Protein AF-0000000067864908 (afdb_homodimer)

Organism: Streptococcus pneumoniae serotype 2 (strain D39 / NCTC 7466) (NCBI:txid373153)

pLDDT: mean 92.78, std 8.97, range [40.31, 98.75]

Solvent-accessible surface area (backbone atoms only — not comparable to full-atom values): 13896 Å² total; per-residue (Å²): 128,69,77,85,51,66,67,62,41,42,51,48,3,49,62,29,28,80,23,28,41,33,92,84,79,70,64,48,26,6,10,20,36,33,30,59,88,60,51,71,42,57,5,5,22,36,60,43,89,57,62,91,70,38,41,50,13,59,49,18,19,49,40,27,43,29,16,72,54,52,50,63,67,35,44,49,35,38,20,32,26,33,79,32,88,54,70,57,75,77,51,70,70,49,45,50,53,43,51,68,38,34,42,57,74,24,39,36,36,27,24,19,54,84,69,50,76,47,80,46,35,43,44,75,77,40,72,84,65,84,74,54,84,85,106,129,68,76,86,52,67,67,62,41,42,49,49,2,50,62,28,29,79,22,28,41,33,91,83,79,69,66,47,25,7,10,22,37,32,32,58,87,60,52,71,42,56,6,4,23,36,58,43,88,58,61,92,70,38,42,50,12,59,49,18,18,48,40,26,42,30,16,72,52,52,49,62,68,36,44,50,35,36,21,32,24,34,80,33,89,55,69,58,74,76,52,70,70,49,45,51,53,43,51,67,36,36,44,60,74,24,39,36,35,27,25,19,54,82,67,49,75,47,78,47,36,42,43,76,77,41,71,85,62,85,75,55,86,83,109

Foldseek 3Di:
DQDDDPVVQQVLQVVCQVVAADPPPPKKKKKWWAFPVGDIFIFIWYADPPRVPTDHGLCRRLVVVVVVPAAEPGTQEMEMETAAPDWDDDDVVSLLVCLAGYDQQRWYWTAYNVGDIDIDGSCVVDPPHDHDPVD/DQDDDPLVQQVLQVVCQVVAADPDPPKKKKKWWAFPVGDIFIFIWYADPPRVPTDHGLCRRLVVVVVVPAAEPGTQEMEMETAAPDWDDDDVVSLLVCLAGYDQQRWYWTAYNVGDIDIDGSCVVPPPHDHDPVD

Secondary structure (DSSP, 8-state):
-----HHHHHHHHHHGGGG-B-TTT---EEEEEEETTS-EEEEE-B--SSGGG-B-HHHHHHHHHHHTT--TT-EEEEEEEES-SS-----HHHHHHHHHHS-TT-EEEEE-TT--EEEEEHHHHSTT----TT-/-----HHHHHHHHHHGGGG-B-TTT---EEEEEEETTS-EEEEE-B--SSGGG-B-HHHHHHHHHHHTT--TT-EEEEEEEES-SS-----HHHHHHHHHHS-TT-EEEEE-TT--EEEEEHHHHSTT----TT-

InterPro domains:
  IPR002125 Cytidine and deoxycytidylate deaminase domain [PF00383] (9-108)
  IPR002125 Cytidine and deoxycytidylate deaminase domain [PS51747] (4-133)
  IPR006262 Cytidine deaminase, homotetrameric [TIGR01354] (9-132)
  IPR016192 APOBEC/CMP deaminase, zinc-binding [PS00903] (56-98)
  IPR016193 Cytidine deaminase-like [SSF53927] (9-131)
  IPR050202 Cytidine and Deoxycytidylate Deaminase [PTHR11644] (9-131)

Structure (mmCIF, N/CA/C/O backbone):
data_AF-0000000067864908-model_v1
#
loop_
_entity.id
_entity.type
_entity.pdbx_description
1 polymer 'Cytidine deaminase'
#
loop_
_atom_site.group_PDB
_atom_site.id
_atom_site.type_symbol
_atom_site.label_atom_id
_atom_site.label_alt_id
_atom_site.label_comp_id
_atom_site.label_asym_id
_atom_site.label_entity_id
_atom_site.label_seq_id
_atom_site.pdbx_PDB_ins_code
_atom_site.Cartn_x
_atom_site.Cartn_y
_atom_site.Cartn_z
_atom_site.occupancy
_atom_site.B_iso_or_equiv
_atom_site.auth_seq_id
_atom_site.auth_comp_id
_atom_site.auth_asym_id
_atom_site.auth_atom_id
_atom_site.pdbx_PDB_model_num
ATOM 1 N N . MET A 1 1 ? 8.617 24.594 -10.125 1 67.88 1 MET A N 1
ATOM 2 C CA . MET A 1 1 ? 8.547 24.219 -8.711 1 67.88 1 MET A CA 1
ATOM 3 C C . MET A 1 1 ? 7.109 23.922 -8.297 1 67.88 1 MET A C 1
ATOM 5 O O . MET A 1 1 ? 6.215 24.75 -8.516 1 67.88 1 MET A O 1
ATOM 9 N N . THR A 1 2 ? 6.832 22.562 -7.965 1 74.94 2 THR A N 1
ATOM 10 C CA . THR A 1 2 ? 5.457 22.203 -7.633 1 74.94 2 THR A CA 1
ATOM 11 C C . THR A 1 2 ? 4.988 22.953 -6.391 1 74.94 2 THR A C 1
ATOM 13 O O . THR A 1 2 ? 5.668 22.938 -5.359 1 74.94 2 THR A O 1
ATOM 16 N N . VAL A 1 3 ? 4.02 23.922 -6.641 1 84.12 3 VAL A N 1
ATOM 17 C CA . VAL A 1 3 ? 3.438 24.703 -5.547 1 84.12 3 VAL A CA 1
ATOM 18 C C . VAL A 1 3 ? 2.525 23.812 -4.711 1 84.12 3 VAL A C 1
ATOM 20 O O . VAL A 1 3 ? 1.693 23.078 -5.254 1 84.12 3 VAL A O 1
ATOM 23 N N . ILE A 1 4 ? 2.799 23.891 -3.465 1 90.69 4 ILE A N 1
ATOM 24 C CA . ILE A 1 4 ? 1.967 23.094 -2.562 1 90.69 4 ILE A CA 1
ATOM 25 C C . ILE A 1 4 ? 0.694 23.875 -2.225 1 90.69 4 ILE A C 1
ATOM 27 O O . ILE A 1 4 ? 0.756 24.953 -1.646 1 90.69 4 ILE A O 1
ATOM 31 N N . ASN A 1 5 ? -0.442 23.359 -2.686 1 94.19 5 ASN A N 1
ATOM 32 C CA . ASN A 1 5 ? -1.753 23.859 -2.273 1 94.19 5 ASN A CA 1
ATOM 33 C C . ASN A 1 5 ? -2.404 22.922 -1.256 1 94.19 5 ASN A C 1
ATOM 35 O O . ASN A 1 5 ? -2.975 21.891 -1.627 1 94.19 5 ASN A O 1
ATOM 39 N N . LYS A 1 6 ? -2.314 23.328 0.003 1 93.88 6 LYS A N 1
ATOM 40 C CA . LYS A 1 6 ? -2.768 22.438 1.072 1 93.88 6 LYS A CA 1
ATOM 41 C C . LYS A 1 6 ? -4.262 22.156 0.954 1 93.88 6 LYS A C 1
ATOM 43 O O . LYS A 1 6 ? -4.719 21.047 1.282 1 93.88 6 LYS A O 1
ATOM 48 N N . PHE A 1 7 ? -5.02 23.062 0.449 1 94.56 7 PHE A N 1
ATOM 49 C CA . PHE A 1 7 ? -6.461 22.859 0.337 1 94.56 7 PHE A CA 1
ATOM 50 C C . PHE A 1 7 ? -6.781 21.812 -0.72 1 94.56 7 PHE A C 1
ATOM 52 O O . PHE A 1 7 ? -7.641 20.953 -0.508 1 94.56 7 PHE A O 1
ATOM 59 N N . VAL A 1 8 ? -6.074 21.891 -1.809 1 95.44 8 VAL A N 1
ATOM 60 C CA . VAL A 1 8 ? -6.281 20.922 -2.875 1 95.44 8 VAL A CA 1
ATOM 61 C C . VAL A 1 8 ? -5.867 19.531 -2.395 1 95.44 8 VAL A C 1
ATOM 63 O O . VAL A 1 8 ? -6.57 18.547 -2.635 1 95.44 8 VAL A O 1
ATOM 66 N N . LEU A 1 9 ? -4.762 19.453 -1.747 1 97.12 9 LEU A N 1
ATOM 67 C CA . LEU A 1 9 ? -4.27 18.172 -1.262 1 97.12 9 LEU A CA 1
ATOM 68 C C . LEU A 1 9 ? -5.219 17.578 -0.223 1 97.12 9 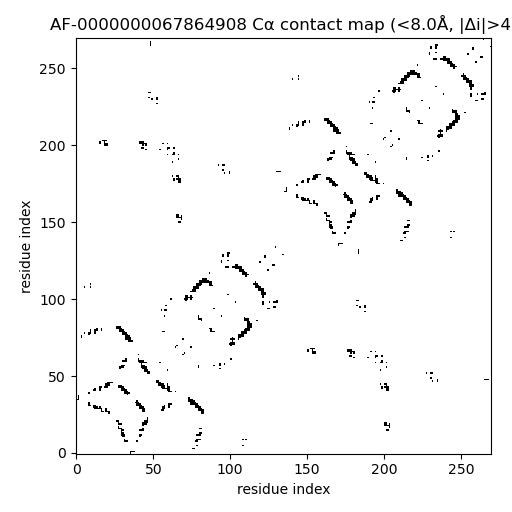LEU A C 1
ATOM 70 O O . LEU A 1 9 ? -5.516 16.391 -0.254 1 97.12 9 LEU A O 1
ATOM 74 N N . MET A 1 10 ? -5.703 18.438 0.662 1 95.5 10 MET A N 1
ATOM 75 C CA . MET A 1 10 ? -6.648 17.984 1.683 1 95.5 10 MET A CA 1
ATOM 76 C C . MET A 1 10 ? -7.938 17.484 1.047 1 95.5 10 MET A C 1
ATOM 78 O O . MET A 1 10 ? -8.516 16.5 1.508 1 95.5 10 MET A O 1
ATOM 82 N N . GLU A 1 11 ? -8.367 18.156 0.056 1 96.5 11 GLU A N 1
ATOM 83 C CA . GLU A 1 11 ? -9.578 17.719 -0.636 1 96.5 11 GLU A CA 1
ATOM 84 C C . GLU A 1 11 ? -9.383 16.344 -1.265 1 96.5 11 GLU A C 1
ATOM 86 O O . GLU A 1 11 ? -10.312 15.531 -1.286 1 96.5 11 GLU A O 1
ATOM 91 N N . GLN A 1 12 ? -8.234 16.094 -1.794 1 97.44 12 GLN A N 1
ATOM 92 C CA . GLN A 1 12 ? -7.941 14.789 -2.373 1 97.44 12 GLN A CA 1
ATOM 93 C C . GLN A 1 12 ? -7.926 13.703 -1.3 1 97.44 12 GLN A C 1
ATOM 95 O O . GLN A 1 12 ? -8.398 12.594 -1.528 1 97.44 12 GLN A O 1
ATOM 100 N N . ALA A 1 13 ? -7.406 14.023 -0.127 1 97.88 13 ALA A N 1
ATOM 101 C CA . ALA A 1 13 ? -7.426 13.086 0.996 1 97.88 13 ALA A CA 1
ATOM 102 C C . ALA A 1 13 ? -8.852 12.805 1.447 1 97.88 13 ALA A C 1
ATOM 104 O O . ALA A 1 13 ? -9.195 11.656 1.759 1 97.88 13 ALA A O 1
ATOM 105 N N . LYS A 1 14 ? -9.641 13.812 1.454 1 96.25 14 LYS A N 1
ATOM 106 C CA . LYS A 1 14 ? -11.039 13.656 1.849 1 96.25 14 LYS A CA 1
ATOM 107 C C . LYS A 1 14 ? -11.812 12.812 0.837 1 96.25 14 LYS A C 1
ATOM 109 O O . LYS A 1 14 ? -12.633 11.977 1.216 1 96.25 14 LYS A O 1
ATOM 114 N N . LYS A 1 15 ? -11.523 13.039 -0.385 1 96.69 15 LYS A N 1
ATOM 115 C CA . LYS A 1 15 ? -12.25 12.359 -1.454 1 96.69 15 LYS A CA 1
ATOM 116 C C . LYS A 1 15 ? -12.047 10.844 -1.389 1 96.69 15 LYS A C 1
ATOM 118 O O . LYS A 1 15 ? -12.953 10.078 -1.704 1 96.69 15 LYS A O 1
ATOM 123 N N . VAL A 1 16 ? -10.914 10.406 -0.971 1 97.81 16 VAL A N 1
ATOM 124 C CA . VAL A 1 16 ? -10.586 8.984 -1.016 1 97.81 16 VAL A CA 1
ATOM 125 C C . VAL A 1 16 ? -11.172 8.281 0.207 1 97.81 16 VAL A C 1
ATOM 127 O O . VAL A 1 16 ? -11.234 7.051 0.25 1 97.81 16 VAL A O 1
ATOM 130 N N . LEU A 1 17 ? -11.734 9.047 1.151 1 95.69 17 LEU A N 1
ATOM 131 C CA . LEU A 1 17 ? -12.367 8.484 2.338 1 95.69 17 LEU A CA 1
ATOM 132 C C . LEU A 1 17 ? -13.43 7.457 1.951 1 95.69 17 LEU A C 1
ATOM 134 O O . LEU A 1 17 ? -13.586 6.434 2.621 1 95.69 17 LEU A O 1
ATOM 138 N N . LYS A 1 18 ? -14.102 7.715 0.894 1 96.44 18 LYS A N 1
ATOM 139 C CA . LYS A 1 18 ? -15.211 6.875 0.464 1 96.44 18 LYS A CA 1
ATOM 140 C C . LYS A 1 18 ? -14.734 5.488 0.054 1 96.44 18 LYS A C 1
ATOM 142 O O . LYS A 1 18 ? -15.531 4.547 -0.027 1 96.44 18 LYS A O 1
ATOM 147 N N . ASN A 1 19 ? -13.5 5.348 -0.198 1 97.69 19 ASN A N 1
ATOM 148 C CA . ASN A 1 19 ? -12.953 4.078 -0.655 1 97.69 19 ASN A CA 1
ATOM 149 C C . ASN A 1 19 ? -12.383 3.264 0.503 1 97.69 19 ASN A C 1
ATOM 151 O O . ASN A 1 19 ? -11.906 2.145 0.306 1 97.69 19 ASN A O 1
ATOM 155 N N . ALA A 1 20 ? -12.344 3.842 1.672 1 97.94 20 ALA A N 1
ATOM 156 C CA . ALA A 1 20 ? -11.812 3.1 2.812 1 97.94 20 ALA A CA 1
ATOM 157 C C . ALA A 1 20 ? -12.531 1.761 2.977 1 97.94 20 ALA A C 1
ATOM 159 O O . ALA A 1 20 ? -13.742 1.672 2.789 1 97.94 20 ALA A O 1
ATOM 160 N N . TYR A 1 21 ? -11.805 0.706 3.234 1 97.94 21 TYR A N 1
ATOM 161 C CA . TYR A 1 21 ? -12.352 -0.583 3.645 1 97.94 21 TYR A CA 1
ATOM 162 C C . TYR A 1 21 ? -12.188 -0.791 5.145 1 97.94 21 TYR A C 1
ATOM 164 O O . TYR A 1 21 ? -11.172 -1.319 5.602 1 97.94 21 TYR A O 1
ATOM 172 N N . CYS A 1 22 ? -13.172 -0.465 5.895 1 96.25 22 CYS A N 1
ATOM 173 C CA . CYS A 1 22 ? -13.125 -0.483 7.352 1 96.25 22 CYS A CA 1
ATOM 174 C C . CYS A 1 22 ? -14.414 -1.045 7.93 1 96.25 22 CYS A C 1
ATOM 176 O O . CYS A 1 22 ? -15.07 -0.395 8.75 1 96.25 22 CYS A O 1
ATOM 178 N N . PRO A 1 23 ? -14.758 -2.264 7.516 1 94.06 23 PRO A N 1
ATOM 179 C CA . PRO A 1 23 ? -16.016 -2.857 7.961 1 94.06 23 PRO A CA 1
ATOM 180 C C . PRO A 1 23 ? -16.062 -3.098 9.469 1 94.06 23 PRO A C 1
ATOM 182 O O . PRO A 1 23 ? -17.141 -3.289 10.039 1 94.06 23 PRO A O 1
ATOM 185 N N . TYR A 1 24 ? -14.977 -3.092 10.172 1 91.56 24 TYR A N 1
ATOM 186 C CA . TYR A 1 24 ? -14.914 -3.432 11.586 1 91.56 24 TYR A CA 1
ATOM 187 C C . TYR A 1 24 ? -14.938 -2.174 12.453 1 91.56 24 TYR A C 1
ATOM 189 O O . TYR A 1 24 ? -15.758 -2.059 13.359 1 91.56 24 TYR A O 1
ATOM 197 N N . SER A 1 25 ? -14.094 -1.173 12.18 1 91.12 25 SER A N 1
ATOM 198 C CA . SER A 1 25 ? -14.008 0.052 12.961 1 91.12 25 SER A CA 1
ATOM 199 C C . SER A 1 25 ? -15.039 1.077 12.508 1 91.12 25 SER A C 1
ATOM 201 O O . SER A 1 25 ? -15.484 1.912 13.297 1 91.12 25 SER A O 1
ATOM 203 N N . LYS A 1 26 ? -15.344 0.976 11.141 1 94.69 26 LYS A N 1
ATOM 204 C CA . LYS A 1 26 ? -16.203 1.976 10.508 1 94.69 26 LYS A CA 1
ATOM 205 C C . LYS A 1 26 ? -15.609 3.375 10.656 1 94.69 26 LYS A C 1
ATOM 207 O O . LYS A 1 26 ? -16.344 4.344 10.875 1 94.69 26 LYS A O 1
ATOM 212 N N . PHE A 1 27 ? -14.297 3.416 10.758 1 94.44 27 PHE A N 1
ATOM 213 C CA . PHE A 1 27 ? -13.547 4.656 10.922 1 94.44 27 PHE A CA 1
ATOM 214 C C . PHE A 1 27 ? -12.688 4.934 9.695 1 94.44 27 PHE A C 1
ATOM 216 O O . PHE A 1 27 ? -11.492 4.633 9.695 1 94.44 27 PHE A O 1
ATOM 223 N N . PRO A 1 28 ? -13.258 5.598 8.68 1 97.31 28 PRO A N 1
ATOM 224 C CA . PRO A 1 28 ? -12.508 5.832 7.441 1 97.31 28 PRO A CA 1
ATOM 225 C C . PRO A 1 28 ? -11.43 6.895 7.598 1 97.31 28 PRO A C 1
ATOM 227 O O . PRO A 1 28 ? -11.648 7.91 8.258 1 97.31 28 PRO A O 1
ATOM 230 N N . VAL A 1 29 ? -10.328 6.641 7.078 1 97.56 29 VAL A N 1
ATOM 231 C CA . VAL A 1 29 ? -9.211 7.574 7.004 1 97.56 29 VAL A CA 1
ATOM 232 C C . VAL A 1 29 ? -8.711 7.664 5.566 1 97.56 29 VAL A C 1
ATOM 234 O O . VAL A 1 29 ? -8.656 6.656 4.855 1 97.56 29 VAL A O 1
ATOM 237 N N . GLY A 1 30 ? -8.391 8.828 5.078 1 98.25 30 GLY A N 1
ATOM 238 C CA . GLY A 1 30 ? -7.812 9.062 3.768 1 98.25 30 GLY A CA 1
ATOM 239 C C . GLY A 1 30 ? -6.484 9.789 3.824 1 98.25 30 GLY A C 1
ATOM 240 O O . GLY A 1 30 ? -6.242 10.578 4.746 1 98.25 30 GLY A O 1
ATOM 241 N N . ALA A 1 31 ? -5.668 9.516 2.805 1 98.56 31 ALA A N 1
ATOM 242 C CA . ALA A 1 31 ? -4.391 10.211 2.682 1 98.56 31 ALA A CA 1
ATOM 243 C C . ALA A 1 31 ? -4.125 10.617 1.234 1 98.56 31 ALA A C 1
ATOM 245 O O . ALA A 1 31 ? -4.625 9.984 0.302 1 98.56 31 ALA A O 1
ATOM 246 N N . ALA A 1 32 ? -3.414 11.648 1.077 1 98.69 32 ALA A N 1
ATOM 247 C CA . ALA A 1 32 ? -2.93 12.125 -0.214 1 98.69 32 ALA A CA 1
ATOM 248 C C . ALA A 1 32 ? -1.462 12.539 -0.131 1 98.69 32 ALA A C 1
ATOM 250 O O . ALA A 1 32 ? -1.074 13.305 0.75 1 98.69 32 ALA A O 1
ATOM 251 N N . ILE A 1 33 ? -0.672 11.984 -1.023 1 98.69 33 ILE A N 1
ATOM 252 C CA . ILE A 1 33 ? 0.758 12.266 -1.075 1 98.69 33 ILE A CA 1
ATOM 253 C C . ILE A 1 33 ? 1.081 13.07 -2.336 1 98.69 33 ILE A C 1
ATOM 255 O O . ILE A 1 33 ? 0.818 12.617 -3.451 1 98.69 33 ILE A O 1
ATOM 259 N N . LEU A 1 34 ? 1.646 14.258 -2.141 1 98.62 34 LEU A N 1
ATOM 260 C CA . LEU A 1 34 ? 2.1 15.094 -3.248 1 98.62 34 LEU A CA 1
ATOM 261 C C . LEU A 1 34 ? 3.586 14.875 -3.514 1 98.62 34 LEU A C 1
ATOM 263 O O . LEU A 1 34 ? 4.41 15.039 -2.613 1 98.62 34 LEU A O 1
ATOM 267 N N . PHE A 1 35 ? 3.867 14.539 -4.734 1 97.94 35 PHE A N 1
ATOM 268 C CA . PHE A 1 35 ? 5.254 14.336 -5.129 1 97.94 35 PHE A CA 1
ATOM 269 C C . PHE A 1 35 ? 5.801 15.555 -5.852 1 97.94 35 PHE A C 1
ATOM 271 O O . PHE A 1 35 ? 5.031 16.422 -6.297 1 97.94 35 PHE A O 1
ATOM 278 N N . LYS A 1 36 ? 7.105 15.625 -6.023 1 96.56 36 LYS A N 1
ATOM 279 C CA . LYS A 1 36 ? 7.801 16.766 -6.609 1 96.56 36 LYS A CA 1
ATOM 280 C C . LYS A 1 36 ? 7.426 16.953 -8.078 1 96.56 36 LYS A C 1
ATOM 282 O O . LYS A 1 36 ? 7.473 18.062 -8.602 1 96.56 36 LYS A O 1
ATOM 287 N N . ASP A 1 37 ? 7.055 15.859 -8.688 1 96.56 37 ASP A N 1
ATOM 288 C CA . ASP A 1 37 ? 6.719 15.945 -10.102 1 96.56 37 ASP A CA 1
ATOM 289 C C . ASP A 1 37 ? 5.27 16.391 -10.297 1 96.56 37 ASP A C 1
ATOM 291 O O . ASP A 1 37 ? 4.777 16.438 -11.43 1 96.56 37 ASP A O 1
ATOM 295 N N . GLY A 1 38 ? 4.598 16.625 -9.219 1 96.69 38 GLY A N 1
ATOM 296 C CA . GLY A 1 38 ? 3.244 17.156 -9.266 1 96.69 38 GLY A CA 1
ATOM 297 C C . GLY A 1 38 ? 2.178 16.094 -9.117 1 96.69 38 GLY A C 1
ATOM 298 O O . GLY A 1 38 ? 0.999 16.406 -8.938 1 96.69 38 GLY A O 1
ATOM 299 N N . LYS A 1 39 ? 2.508 14.891 -9.227 1 97.5 39 LYS A N 1
ATOM 300 C CA . LYS A 1 39 ? 1.553 13.797 -9.094 1 97.5 39 LYS A CA 1
ATOM 301 C C . LYS A 1 39 ? 1.08 13.656 -7.648 1 97.5 39 LYS A C 1
ATOM 303 O O . LYS A 1 39 ? 1.857 13.859 -6.711 1 97.5 39 LYS A O 1
ATOM 308 N N . VAL A 1 40 ? -0.214 13.305 -7.523 1 98.44 40 VAL A N 1
ATOM 309 C CA . VAL A 1 40 ? -0.779 12.984 -6.215 1 98.44 40 VAL A CA 1
ATOM 310 C C . VAL A 1 40 ? -1.217 11.523 -6.184 1 98.44 40 VAL A C 1
ATOM 312 O O . VAL A 1 40 ? -1.893 11.047 -7.102 1 98.44 40 VAL A O 1
ATOM 315 N N . ILE A 1 41 ? -0.721 10.781 -5.227 1 98.69 41 ILE A N 1
ATOM 316 C CA . ILE A 1 41 ? -1.192 9.422 -4.973 1 98.69 41 ILE A CA 1
ATOM 317 C C . ILE A 1 41 ? -2.027 9.398 -3.695 1 98.69 41 ILE A C 1
ATOM 319 O O . ILE A 1 41 ? -1.58 9.867 -2.645 1 98.69 41 ILE A O 1
ATOM 323 N N . THR A 1 42 ? -3.264 8.859 -3.781 1 98.75 42 THR A N 1
ATOM 324 C CA . THR A 1 42 ? -4.133 8.797 -2.611 1 98.75 42 THR A CA 1
ATOM 325 C C . THR A 1 42 ? -4.203 7.371 -2.064 1 98.75 42 THR A C 1
ATOM 327 O O . THR A 1 42 ? -3.885 6.414 -2.773 1 98.75 42 THR A O 1
ATOM 330 N N . GLY A 1 43 ? -4.469 7.227 -0.86 1 98.69 43 GLY A N 1
ATOM 331 C CA . GLY A 1 43 ? -4.707 5.977 -0.157 1 98.69 43 GLY A CA 1
ATOM 332 C C . GLY A 1 43 ? -5.777 6.086 0.913 1 98.69 43 GLY A C 1
ATOM 333 O O . GLY A 1 43 ? -6.012 7.168 1.452 1 98.69 43 GLY A O 1
ATOM 334 N N . ALA A 1 44 ? -6.422 5 1.208 1 98.62 44 ALA A N 1
ATOM 335 C CA . ALA A 1 44 ? -7.371 4.875 2.312 1 98.62 44 ALA A CA 1
ATOM 336 C C . ALA A 1 44 ? -7 3.711 3.225 1 98.62 44 ALA A C 1
ATOM 338 O O . ALA A 1 44 ? -6.191 2.857 2.854 1 98.62 44 ALA A O 1
ATOM 339 N N . ASN A 1 45 ? -7.504 3.768 4.473 1 98.19 45 ASN A N 1
ATOM 340 C CA . ASN A 1 45 ? -7.23 2.641 5.359 1 98.19 45 ASN A CA 1
ATOM 341 C C . ASN A 1 45 ? -7.977 1.386 4.914 1 98.19 45 ASN A C 1
ATOM 343 O O . ASN A 1 45 ? -9.117 1.466 4.457 1 98.19 45 ASN A O 1
ATOM 347 N N . ILE A 1 46 ? -7.293 0.285 4.965 1 98.06 46 ILE A N 1
ATOM 348 C CA . ILE A 1 46 ? -7.781 -1.02 4.527 1 98.06 46 ILE A CA 1
ATOM 349 C C . ILE A 1 46 ? -7.68 -2.018 5.68 1 98.06 46 ILE A C 1
ATOM 351 O O . ILE A 1 46 ? -6.586 -2.463 6.031 1 98.06 46 ILE A O 1
ATOM 355 N N . GLU A 1 47 ? -8.812 -2.432 6.207 1 96 47 GLU A N 1
ATOM 356 C CA . GLU A 1 47 ? -8.836 -3.338 7.352 1 96 47 GLU A CA 1
ATOM 357 C C . GLU A 1 47 ? -8.852 -4.797 6.898 1 96 47 GLU A C 1
ATOM 359 O O . GLU A 1 47 ? -9.008 -5.082 5.711 1 96 47 GLU A O 1
ATOM 364 N N . ASN A 1 48 ? -8.562 -5.605 7.727 1 94.12 48 ASN A N 1
ATOM 365 C CA . ASN A 1 48 ? -8.547 -7.055 7.578 1 94.12 48 ASN A CA 1
ATOM 366 C C . ASN A 1 48 ? -9.133 -7.754 8.797 1 94.12 48 ASN A C 1
ATOM 368 O O . ASN A 1 48 ? -9.039 -7.242 9.914 1 94.12 48 ASN A O 1
ATOM 372 N N . VAL A 1 49 ? -9.727 -8.953 8.57 1 89.5 49 VAL A N 1
ATOM 373 C CA . VAL A 1 49 ? -10.289 -9.719 9.68 1 89.5 49 VAL A CA 1
ATOM 374 C C . VAL A 1 49 ? -9.203 -10.039 10.695 1 89.5 49 VAL A C 1
ATOM 376 O O . VAL A 1 49 ? -9.469 -10.094 11.898 1 89.5 49 VAL A O 1
ATOM 379 N N . SER A 1 50 ? -8.039 -10.328 10.148 1 87.25 50 SER A N 1
ATOM 380 C CA . SER A 1 50 ? -6.867 -10.344 11.016 1 87.25 50 SER A CA 1
ATOM 381 C C . SER A 1 50 ? -6.328 -8.93 11.242 1 87.25 50 SER A C 1
ATOM 383 O O . SER A 1 50 ? -5.574 -8.414 10.414 1 87.25 50 SER A O 1
ATOM 385 N N . PHE A 1 51 ? -6.535 -8.312 12.281 1 85.5 51 PHE A N 1
ATOM 386 C CA . PHE A 1 51 ? -6.34 -6.883 12.5 1 85.5 51 PHE A CA 1
ATOM 387 C C . PHE A 1 51 ? -4.871 -6.508 12.352 1 85.5 51 PHE A C 1
ATOM 389 O O . PHE A 1 51 ? -4.551 -5.398 11.914 1 85.5 51 PHE A O 1
ATOM 396 N N . GLY A 1 52 ? -3.959 -7.348 12.695 1 87.06 52 GLY A N 1
ATOM 397 C CA . GLY A 1 52 ? -2.535 -7.09 12.555 1 87.06 52 GLY A CA 1
ATOM 398 C C . GLY A 1 52 ? -2.102 -6.91 11.117 1 87.06 52 GLY A C 1
ATOM 399 O O . GLY A 1 52 ? -1.007 -6.41 10.844 1 87.06 52 GLY A O 1
ATOM 400 N N . VAL A 1 53 ? -3.002 -7.219 10.102 1 91.06 53 VAL A N 1
ATOM 401 C CA . VAL A 1 53 ? -2.705 -7.172 8.672 1 91.06 53 VAL A CA 1
ATOM 402 C C . VAL A 1 53 ? -3.277 -5.891 8.07 1 91.06 53 VAL A C 1
ATOM 404 O O . VAL A 1 53 ? -3.035 -5.59 6.898 1 91.06 53 VAL A O 1
ATOM 407 N N . THR A 1 54 ? -4.016 -5.137 8.898 1 93.5 54 THR A N 1
ATOM 408 C CA . THR A 1 54 ? -4.629 -3.891 8.453 1 93.5 54 THR A CA 1
ATOM 409 C C . THR A 1 54 ? -3.566 -2.885 8.023 1 93.5 54 THR A C 1
ATOM 411 O O . THR A 1 54 ? -2.424 -2.947 8.477 1 93.5 54 THR A O 1
ATOM 414 N N . ASN A 1 55 ? -3.926 -2.062 7.094 1 97.56 55 ASN A N 1
ATOM 415 C CA . ASN A 1 55 ? -3.002 -1.07 6.555 1 97.56 55 ASN A CA 1
ATOM 416 C C . ASN A 1 55 ? -3.607 0.33 6.582 1 97.56 55 ASN A C 1
ATOM 418 O O . ASN A 1 55 ? -4.727 0.537 6.102 1 97.56 55 ASN A O 1
ATOM 422 N N . CYS A 1 56 ? -2.896 1.276 7.113 1 97.75 56 CYS A N 1
ATOM 423 C CA . CYS A 1 56 ? -3.375 2.65 7.219 1 97.75 56 CYS A CA 1
ATOM 424 C C . CYS A 1 56 ? -3.396 3.324 5.852 1 97.75 56 CYS A C 1
ATOM 426 O O . CYS A 1 56 ? -2.715 2.881 4.926 1 97.75 56 CYS A O 1
ATOM 428 N N . ALA A 1 57 ? -4.07 4.43 5.789 1 98.38 57 ALA A N 1
ATOM 429 C CA . ALA A 1 57 ? -4.211 5.207 4.559 1 98.38 57 ALA A CA 1
ATOM 430 C C . ALA A 1 57 ? -2.85 5.68 4.051 1 98.38 57 ALA A C 1
ATOM 432 O O . ALA A 1 57 ? -2.553 5.566 2.861 1 98.38 57 ALA A O 1
ATOM 433 N N . GLU A 1 58 ? -2.025 6.246 4.961 1 97.44 58 GLU A N 1
ATOM 434 C CA . GLU A 1 58 ? -0.709 6.758 4.59 1 97.44 58 GLU A CA 1
ATOM 435 C C . GLU A 1 58 ? 0.147 5.668 3.953 1 97.44 58 GLU A C 1
ATOM 437 O O . GLU A 1 58 ? 0.778 5.891 2.918 1 97.44 58 GLU A O 1
ATOM 442 N N . ARG A 1 59 ? 0.146 4.496 4.574 1 98.19 59 ARG A N 1
ATOM 443 C CA . ARG A 1 59 ? 0.964 3.389 4.09 1 98.19 59 ARG A CA 1
ATOM 444 C C . ARG A 1 59 ? 0.447 2.871 2.754 1 98.19 59 ARG A C 1
ATOM 446 O O . ARG A 1 59 ? 1.232 2.488 1.884 1 98.19 59 ARG A O 1
ATOM 453 N N . SER A 1 60 ? -0.87 2.852 2.562 1 98.44 60 SER A N 1
ATOM 454 C CA . SER A 1 60 ? -1.425 2.445 1.275 1 98.44 60 SER A CA 1
ATOM 455 C C . SER A 1 60 ? -0.9 3.324 0.146 1 98.44 60 SER A C 1
ATOM 457 O O . SER A 1 60 ? -0.564 2.826 -0.931 1 98.44 60 SER A O 1
ATOM 459 N N . ALA A 1 61 ? -0.798 4.605 0.377 1 98.56 61 ALA A N 1
ATOM 460 C CA . ALA A 1 61 ? -0.356 5.551 -0.644 1 98.56 61 ALA A CA 1
ATOM 461 C C . ALA A 1 61 ? 1.161 5.516 -0.804 1 98.56 61 ALA A C 1
ATOM 463 O O . ALA A 1 61 ? 1.672 5.477 -1.926 1 98.56 61 ALA A O 1
ATOM 464 N N . ILE A 1 62 ? 1.901 5.52 0.294 1 98.44 62 ILE A N 1
ATOM 465 C CA . ILE A 1 62 ? 3.355 5.625 0.245 1 98.44 62 ILE A CA 1
ATOM 466 C C . ILE A 1 62 ? 3.945 4.352 -0.353 1 98.44 62 ILE A C 1
ATOM 468 O O . ILE A 1 62 ? 4.828 4.41 -1.215 1 98.44 62 ILE A O 1
ATOM 472 N N . PHE A 1 63 ? 3.484 3.172 0.099 1 98.44 63 PHE A N 1
ATOM 473 C CA . PHE A 1 63 ? 4.023 1.92 -0.419 1 98.44 63 PHE A CA 1
ATOM 474 C C . PHE A 1 63 ? 3.768 1.799 -1.917 1 98.44 63 PHE A C 1
ATOM 476 O O . PHE A 1 63 ? 4.637 1.343 -2.664 1 98.44 63 PHE A O 1
ATOM 483 N N . TYR A 1 64 ? 2.566 2.211 -2.354 1 98.5 64 TYR A N 1
ATOM 484 C CA . TYR A 1 64 ? 2.316 2.189 -3.791 1 98.5 64 TYR A CA 1
ATOM 485 C C . TYR A 1 64 ? 3.232 3.168 -4.52 1 98.5 64 TYR A C 1
ATOM 487 O O . TYR A 1 64 ? 3.844 2.82 -5.531 1 98.5 64 TYR A O 1
ATOM 495 N N . GLY A 1 65 ? 3.34 4.363 -4.074 1 98.5 65 GLY A N 1
ATOM 496 C CA . GLY A 1 65 ? 4.25 5.324 -4.68 1 98.5 65 GLY A CA 1
ATOM 497 C C . GLY A 1 65 ? 5.672 4.812 -4.789 1 98.5 65 GLY A C 1
ATOM 498 O O . GLY A 1 65 ? 6.293 4.91 -5.848 1 98.5 65 GLY A O 1
ATOM 499 N N . ALA A 1 66 ? 6.16 4.285 -3.623 1 98.19 66 ALA A N 1
ATOM 500 C CA . ALA A 1 66 ? 7.504 3.713 -3.623 1 98.19 66 ALA A CA 1
ATOM 501 C C . ALA A 1 66 ? 7.621 2.586 -4.645 1 98.19 66 ALA A C 1
ATOM 503 O O . ALA A 1 66 ? 8.648 2.447 -5.309 1 98.19 66 ALA A O 1
ATOM 504 N N . SER A 1 67 ? 6.566 1.82 -4.777 1 97.62 67 SER A N 1
ATOM 505 C CA . SER A 1 67 ? 6.555 0.724 -5.738 1 97.62 67 SER A CA 1
ATOM 506 C C . SER A 1 67 ? 6.551 1.245 -7.172 1 97.62 67 SER A C 1
ATOM 508 O O . SER A 1 67 ? 6.816 0.494 -8.109 1 97.62 67 SER A O 1
ATOM 510 N N . GLN A 1 68 ? 6.137 2.473 -7.34 1 97.31 68 GLN A N 1
ATOM 511 C CA . GLN A 1 68 ? 6.168 3.086 -8.664 1 97.31 68 GLN A CA 1
ATOM 512 C C . GLN A 1 68 ? 7.5 3.783 -8.914 1 97.31 68 GLN A C 1
ATOM 514 O O . GLN A 1 68 ? 7.695 4.398 -9.961 1 97.31 68 GLN A O 1
ATOM 519 N N . GLY A 1 69 ? 8.391 3.746 -7.984 1 97.12 69 GLY A N 1
ATOM 520 C CA . GLY A 1 69 ? 9.734 4.234 -8.227 1 97.12 69 GLY A CA 1
ATOM 521 C C . GLY A 1 69 ? 10.078 5.473 -7.426 1 97.12 69 GLY A C 1
ATOM 522 O O . GLY A 1 69 ? 11.203 5.973 -7.488 1 97.12 69 GLY A O 1
ATOM 523 N N . TYR A 1 70 ? 9.133 6.055 -6.684 1 97.81 70 TYR A N 1
ATOM 524 C CA . TYR A 1 70 ? 9.422 7.223 -5.859 1 97.81 70 TYR A CA 1
ATOM 525 C C . TYR A 1 70 ? 10.328 6.859 -4.688 1 97.81 70 TYR A C 1
ATOM 527 O O . TYR A 1 70 ? 10.227 5.758 -4.141 1 97.81 70 TYR A O 1
ATOM 535 N N . ARG A 1 71 ? 11.18 7.789 -4.344 1 97.81 71 ARG A N 1
ATOM 536 C CA . ARG A 1 71 ? 12.18 7.594 -3.297 1 97.81 71 ARG A CA 1
ATOM 537 C C . ARG A 1 71 ? 12.211 8.773 -2.338 1 97.81 71 ARG A C 1
ATOM 539 O O . ARG A 1 71 ? 11.461 9.742 -2.51 1 97.81 71 ARG A O 1
ATOM 546 N N . LYS A 1 72 ? 13.031 8.523 -1.259 1 95.12 72 LYS A N 1
ATOM 547 C CA . LYS A 1 72 ? 13.195 9.617 -0.303 1 95.12 72 LYS A CA 1
ATOM 548 C C . LYS A 1 72 ? 13.578 10.914 -1.01 1 95.12 72 LYS A C 1
ATOM 550 O O . LYS A 1 72 ? 14.453 10.914 -1.88 1 95.12 72 LYS A O 1
ATOM 555 N N . GLY A 1 73 ? 12.914 11.977 -0.621 1 93.5 73 GLY A N 1
ATOM 556 C CA . GLY A 1 73 ? 13.164 13.273 -1.234 1 93.5 73 GLY A CA 1
ATOM 557 C C . GLY A 1 73 ? 12.133 13.641 -2.289 1 93.5 73 GLY A C 1
ATOM 558 O O . GLY A 1 73 ? 12.023 14.812 -2.666 1 93.5 73 GLY A O 1
ATOM 559 N N . ASP A 1 74 ? 11.406 12.641 -2.803 1 97.44 74 ASP A N 1
ATOM 560 C CA . ASP A 1 74 ? 10.43 12.898 -3.861 1 97.44 74 ASP A CA 1
ATOM 561 C C . ASP A 1 74 ? 9.125 13.438 -3.289 1 97.44 74 ASP A C 1
ATOM 563 O O . ASP A 1 74 ? 8.336 14.055 -4.004 1 97.44 74 ASP A O 1
ATOM 567 N N . ILE A 1 75 ? 8.836 13.141 -2.047 1 97.75 75 ILE A N 1
ATOM 568 C CA . ILE A 1 75 ? 7.574 13.539 -1.432 1 97.75 75 ILE A CA 1
ATOM 569 C C . ILE A 1 75 ? 7.672 14.977 -0.931 1 97.75 75 ILE A C 1
ATOM 571 O O . ILE A 1 75 ? 8.562 15.305 -0.145 1 97.75 75 ILE A O 1
ATOM 575 N N . LEU A 1 76 ? 6.723 15.766 -1.343 1 97.56 76 LEU A N 1
ATOM 576 C CA . LEU A 1 76 ? 6.699 17.172 -0.96 1 97.56 76 LEU A CA 1
ATOM 577 C C . LEU A 1 76 ? 5.789 17.406 0.241 1 97.56 76 LEU A C 1
ATOM 579 O O . LEU A 1 76 ? 6.102 18.203 1.123 1 97.56 76 LEU A O 1
ATOM 583 N N . ALA A 1 77 ? 4.676 16.719 0.186 1 98.38 77 ALA A N 1
ATOM 584 C CA . ALA A 1 77 ? 3.703 16.938 1.254 1 98.38 77 ALA A CA 1
ATOM 585 C C . ALA A 1 77 ? 2.764 15.742 1.386 1 98.38 77 ALA A C 1
ATOM 587 O O . ALA A 1 77 ? 2.527 15.016 0.415 1 98.38 77 ALA A O 1
ATOM 588 N N . ILE A 1 78 ? 2.244 15.562 2.572 1 98.25 78 ILE A N 1
ATOM 589 C CA . ILE A 1 78 ? 1.284 14.516 2.898 1 98.25 78 ILE A CA 1
ATOM 590 C C . ILE A 1 78 ? 0.075 15.125 3.605 1 98.25 78 ILE A C 1
ATOM 592 O O . ILE A 1 78 ? 0.228 15.961 4.504 1 98.25 78 ILE A O 1
ATOM 596 N N . ALA A 1 79 ? -1.074 14.75 3.197 1 98.25 79 ALA A N 1
ATOM 597 C CA . ALA A 1 79 ? -2.303 15.117 3.898 1 98.25 79 ALA A CA 1
ATOM 598 C C . ALA A 1 79 ? -3.025 13.875 4.422 1 98.25 79 ALA A C 1
ATOM 600 O O . ALA A 1 79 ? -3.123 12.867 3.719 1 98.25 79 ALA A O 1
ATOM 601 N N . VAL A 1 80 ? -3.508 13.945 5.648 1 97.81 80 VAL A N 1
ATOM 602 C CA . VAL A 1 80 ? -4.285 12.875 6.262 1 97.81 80 VAL A CA 1
ATOM 603 C C . VAL A 1 80 ? -5.633 13.414 6.734 1 97.81 80 VAL A C 1
ATOM 605 O O . VAL A 1 80 ? -5.688 14.438 7.426 1 97.81 80 VAL A O 1
ATOM 608 N N . ALA A 1 81 ? -6.652 12.695 6.336 1 96.56 81 ALA A N 1
ATOM 609 C CA . ALA A 1 81 ? -8.008 13.141 6.66 1 96.56 81 ALA A CA 1
ATOM 610 C C . ALA A 1 81 ? -8.797 12.039 7.363 1 96.56 81 ALA A C 1
ATOM 612 O O . ALA A 1 81 ? -8.727 10.875 6.973 1 96.56 81 ALA A O 1
ATOM 613 N N . GLY A 1 82 ? -9.508 12.336 8.414 1 93.25 82 GLY A N 1
ATOM 614 C CA . GLY A 1 82 ? -10.461 11.484 9.117 1 93.25 82 GLY A CA 1
ATOM 615 C C . GLY A 1 82 ? -11.711 12.234 9.562 1 93.25 82 GLY A C 1
ATOM 616 O O . GLY A 1 82 ? -11.75 13.461 9.523 1 93.25 82 GLY A O 1
ATOM 617 N N . GLU A 1 83 ? -12.734 11.461 9.852 1 89.69 83 GLU A N 1
ATOM 618 C CA . GLU A 1 83 ? -13.984 12.055 10.336 1 89.69 83 GLU A CA 1
ATOM 619 C C . GLU A 1 83 ? -13.992 12.156 11.859 1 89.69 83 GLU A C 1
ATOM 621 O O . GLU A 1 83 ? -14.898 11.633 12.516 1 89.69 83 GLU A O 1
ATOM 626 N N . THR A 1 84 ? -13.023 12.734 12.352 1 87.62 84 THR A N 1
ATOM 627 C CA . THR A 1 84 ? -12.898 12.852 13.797 1 87.62 84 THR A CA 1
ATOM 628 C C . THR A 1 84 ? -13.031 14.312 14.227 1 87.62 84 THR A C 1
ATOM 630 O O . THR A 1 84 ? -12.891 15.227 13.414 1 87.62 84 THR A O 1
ATOM 633 N N . GLU A 1 85 ? -13.383 14.523 15.492 1 87.62 85 GLU A N 1
ATOM 634 C CA . GLU A 1 85 ? -13.438 15.8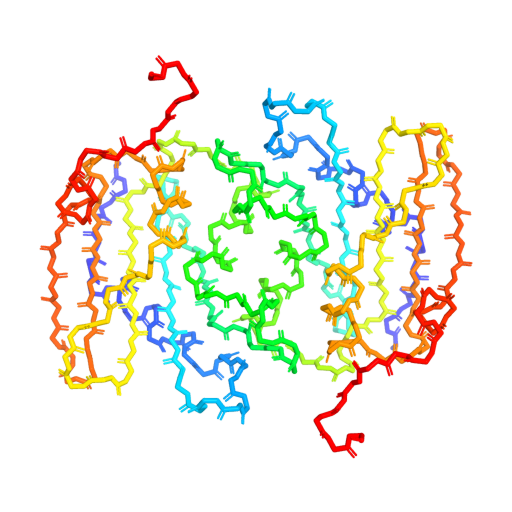67 16.047 1 87.62 85 GLU A CA 1
ATOM 635 C C . GLU A 1 85 ? -12.047 16.484 16.141 1 87.62 85 GLU A C 1
ATOM 637 O O . GLU A 1 85 ? -11.852 17.641 15.789 1 87.62 85 GLU A O 1
ATOM 642 N N . ASP A 1 86 ? -11.117 15.703 16.609 1 89.31 86 ASP A N 1
ATOM 643 C CA . ASP A 1 86 ? -9.727 16.156 16.703 1 89.31 86 ASP A CA 1
ATOM 644 C C . ASP A 1 86 ? -8.906 15.672 15.516 1 89.31 86 ASP A C 1
ATOM 646 O O . ASP A 1 86 ? -9.398 14.883 14.703 1 89.31 86 ASP A O 1
ATOM 650 N N . TYR A 1 87 ? -7.676 16.203 15.453 1 89.75 87 TYR A N 1
ATOM 651 C CA . TYR A 1 87 ? -6.773 15.758 14.398 1 89.75 87 TYR A CA 1
ATOM 652 C C . TYR A 1 87 ? -6.387 14.297 14.602 1 89.75 87 TYR A C 1
ATOM 654 O O . TYR A 1 87 ? -6.301 13.82 15.734 1 89.75 87 TYR A O 1
ATOM 662 N N . LEU A 1 88 ? -6.27 13.648 13.5 1 87.62 88 LEU A N 1
ATOM 663 C CA . LEU A 1 88 ? -5.844 12.258 13.508 1 87.62 88 LEU A CA 1
ATOM 664 C C . LEU A 1 88 ? -4.402 12.125 13.031 1 87.62 88 LEU A C 1
ATOM 666 O O . LEU A 1 88 ? -4.148 12.016 11.836 1 87.62 88 LEU A O 1
ATOM 670 N N . PRO A 1 89 ? -3.461 12.133 13.93 1 89.56 89 PRO A N 1
ATOM 671 C CA . PRO A 1 89 ? -2.074 11.961 13.492 1 89.56 89 PRO A CA 1
ATOM 672 C C . PRO A 1 89 ? -1.775 10.531 13.039 1 89.56 89 PRO A C 1
ATOM 674 O O . PRO A 1 89 ? -2.43 9.586 13.492 1 89.56 89 PRO A O 1
ATOM 677 N N . PRO A 1 90 ? -0.845 10.414 12.164 1 94.06 90 PRO A N 1
ATOM 678 C CA . PRO A 1 90 ? -0.428 9.062 11.789 1 94.06 90 PRO A CA 1
ATOM 679 C C . PRO A 1 90 ? 0.014 8.227 12.984 1 94.06 90 PRO A C 1
ATOM 681 O O . PRO A 1 90 ? 0.601 8.758 13.93 1 94.06 90 PRO A O 1
ATOM 684 N N . CYS A 1 91 ? -0.294 6.996 12.953 1 91.69 91 CYS A N 1
ATOM 685 C CA . CYS A 1 91 ? 0.204 6.121 14.008 1 91.69 91 CYS A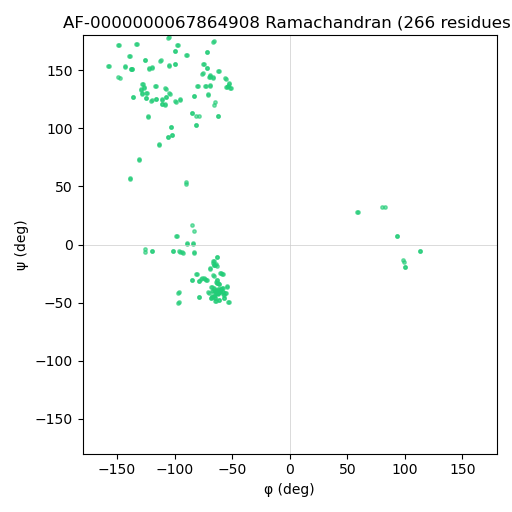 CA 1
ATOM 686 C C . CYS A 1 91 ? 1.72 5.98 13.93 1 91.69 91 CYS A C 1
ATOM 688 O O . CYS A 1 91 ? 2.336 6.402 12.953 1 91.69 91 CYS A O 1
ATOM 690 N N . ASN A 1 92 ? 2.344 5.328 14.859 1 89.06 92 ASN A N 1
ATOM 691 C CA . ASN A 1 92 ? 3.801 5.293 14.93 1 89.06 92 ASN A CA 1
ATOM 692 C C . ASN A 1 92 ? 4.395 4.406 13.836 1 89.06 92 ASN A C 1
ATOM 694 O O . ASN A 1 92 ? 5.512 4.645 13.375 1 89.06 92 ASN A O 1
ATOM 698 N N . ILE A 1 93 ? 3.645 3.342 13.383 1 92.44 93 ILE A N 1
ATOM 699 C CA . ILE A 1 93 ? 4.121 2.537 12.266 1 92.44 93 ILE A CA 1
ATOM 700 C C . ILE A 1 93 ? 4.172 3.393 11 1 92.44 93 ILE A C 1
ATOM 702 O O . ILE A 1 93 ? 5.16 3.367 10.266 1 92.44 93 ILE A O 1
ATOM 706 N N . CYS A 1 94 ? 3.111 4.145 10.766 1 95.88 94 CYS A N 1
ATOM 707 C CA . CYS A 1 94 ? 3.094 5.039 9.617 1 95.88 94 CYS A CA 1
ATOM 708 C C . CYS A 1 94 ? 4.188 6.094 9.727 1 95.88 94 CYS A C 1
ATOM 710 O O . CYS A 1 94 ? 4.809 6.461 8.727 1 95.88 94 CYS A O 1
ATOM 712 N N . ARG A 1 95 ? 4.359 6.633 10.914 1 92.88 95 ARG A N 1
ATOM 713 C CA . ARG A 1 95 ? 5.426 7.605 11.117 1 92.88 95 ARG A CA 1
ATOM 714 C C . ARG A 1 95 ? 6.781 7.016 10.758 1 92.88 95 ARG A C 1
ATOM 716 O O . ARG A 1 95 ? 7.605 7.68 10.125 1 92.88 95 ARG A O 1
ATOM 723 N N . GLN A 1 96 ? 7.043 5.848 11.125 1 92.69 96 GLN A N 1
ATOM 724 C CA . GLN A 1 96 ? 8.289 5.176 10.781 1 92.69 96 GLN A CA 1
ATOM 725 C C . GLN A 1 96 ? 8.438 5.027 9.266 1 92.69 96 GLN A C 1
ATOM 727 O O . GLN A 1 96 ? 9.531 5.191 8.727 1 92.69 96 GLN A O 1
ATOM 732 N N . VAL A 1 97 ? 7.324 4.711 8.586 1 95.56 97 VAL A N 1
ATOM 733 C CA . VAL A 1 97 ? 7.348 4.637 7.129 1 95.56 97 VAL A CA 1
ATOM 734 C C . VAL A 1 97 ? 7.676 6.012 6.551 1 95.56 97 VAL A C 1
ATOM 736 O O . VAL A 1 97 ? 8.484 6.129 5.629 1 95.56 97 VAL A O 1
ATOM 739 N N . MET A 1 98 ? 7.074 7.043 7.129 1 95.44 98 MET A N 1
ATOM 740 C CA . MET A 1 98 ? 7.301 8.406 6.656 1 95.44 98 MET A CA 1
ATOM 741 C C . MET A 1 98 ? 8.758 8.812 6.855 1 95.44 98 MET A C 1
ATOM 743 O O . MET A 1 98 ? 9.344 9.461 5.988 1 95.44 98 MET A O 1
ATOM 747 N N . VAL A 1 99 ? 9.312 8.406 7.996 1 92.94 99 VAL A N 1
ATOM 748 C CA . VAL A 1 99 ? 10.703 8.734 8.281 1 92.94 99 VAL A CA 1
ATOM 749 C C . VAL A 1 99 ? 11.609 8.109 7.223 1 92.94 99 VAL A C 1
ATOM 751 O O . VAL A 1 99 ? 12.617 8.703 6.828 1 92.94 99 VAL A O 1
ATOM 754 N N . GLU A 1 100 ? 11.273 6.969 6.719 1 93.44 100 GLU A N 1
ATOM 755 C CA . GLU A 1 100 ? 12.055 6.25 5.723 1 93.44 100 GLU A CA 1
ATOM 756 C C . GLU A 1 100 ? 11.969 6.926 4.355 1 93.44 100 GLU A C 1
ATOM 758 O O . GLU A 1 100 ? 12.953 6.961 3.611 1 93.44 100 GLU A O 1
ATOM 763 N N . PHE A 1 101 ? 10.805 7.629 3.984 1 96.19 101 PHE A N 1
ATOM 764 C CA . PHE A 1 101 ? 10.578 8.016 2.598 1 96.19 101 PHE A CA 1
ATOM 765 C C . PHE A 1 101 ? 10.461 9.531 2.473 1 96.19 101 PHE A C 1
ATOM 767 O O . PHE A 1 101 ? 10.43 10.07 1.364 1 96.19 101 PHE A O 1
ATOM 774 N N . CYS A 1 102 ? 10.461 10.211 3.605 1 95.88 102 CYS A N 1
ATOM 775 C CA . CYS A 1 102 ? 10.289 11.664 3.588 1 95.88 102 CYS A CA 1
ATOM 776 C C . CYS A 1 102 ? 11.5 12.359 4.203 1 95.88 102 CYS A C 1
ATOM 778 O O . CYS A 1 102 ? 12.227 11.758 5 1 95.88 102 CYS A O 1
ATOM 780 N N . GLU A 1 103 ? 11.727 13.562 3.748 1 95.19 103 GLU A N 1
ATOM 781 C CA . GLU A 1 103 ? 12.672 14.43 4.438 1 95.19 103 GLU A CA 1
ATOM 782 C C . GLU A 1 103 ? 12.078 14.969 5.734 1 95.19 103 GLU A C 1
ATOM 784 O O . GLU A 1 103 ? 10.852 15.078 5.871 1 95.19 103 GLU A O 1
ATOM 789 N N . PRO A 1 104 ? 12.945 15.32 6.672 1 93.31 104 PRO A N 1
ATOM 790 C CA . PRO A 1 104 ? 12.453 15.805 7.961 1 93.31 104 PRO A CA 1
ATOM 791 C C . PRO A 1 104 ? 11.57 17.047 7.832 1 93.31 104 PRO A C 1
ATOM 793 O O . PRO A 1 104 ? 10.656 17.25 8.641 1 93.31 104 PRO A O 1
ATOM 796 N N . ASP A 1 105 ? 11.758 17.812 6.781 1 94.88 105 ASP A N 1
ATOM 797 C CA . ASP A 1 105 ? 11.008 19.062 6.652 1 94.88 105 ASP A CA 1
ATOM 798 C C . ASP A 1 105 ? 9.789 18.875 5.758 1 94.88 105 ASP A C 1
ATOM 800 O O . ASP A 1 105 ? 9.117 19.844 5.414 1 94.88 105 ASP A O 1
ATOM 804 N N . THR A 1 106 ? 9.484 17.641 5.355 1 96.5 106 THR A N 1
ATOM 805 C CA . THR A 1 106 ? 8.273 17.359 4.594 1 96.5 106 THR A CA 1
ATOM 806 C C . THR A 1 106 ? 7.039 17.875 5.336 1 96.5 106 THR A C 1
ATOM 808 O O . THR A 1 106 ? 6.902 17.656 6.543 1 96.5 106 THR A O 1
ATOM 811 N N . LEU A 1 107 ? 6.18 18.5 4.59 1 97.06 107 LEU A N 1
ATOM 812 C CA . LEU A 1 107 ? 4.969 19.062 5.188 1 97.06 107 LEU A CA 1
ATOM 813 C C . LEU A 1 107 ? 3.914 17.969 5.379 1 97.06 107 LEU A C 1
ATOM 815 O O . LEU A 1 107 ? 3.703 17.141 4.496 1 97.06 107 LEU A O 1
ATOM 819 N N . VAL A 1 108 ? 3.293 18.016 6.543 1 97.06 108 VAL A N 1
ATOM 820 C CA . VAL A 1 108 ? 2.199 17.109 6.879 1 97.06 108 VAL A CA 1
ATOM 821 C C . VAL A 1 108 ? 0.969 17.922 7.289 1 97.06 108 VAL A C 1
ATOM 823 O O . VAL A 1 108 ? 1.046 18.781 8.18 1 97.06 108 VAL A O 1
ATOM 826 N N . PHE A 1 109 ? -0.12 17.656 6.641 1 97.44 109 PHE A N 1
ATOM 827 C CA . PHE A 1 109 ? -1.39 18.297 6.938 1 97.44 109 PHE A CA 1
ATOM 828 C C . PHE A 1 109 ? -2.373 17.312 7.551 1 97.44 109 PHE A C 1
ATOM 830 O O . PHE A 1 109 ? -2.66 16.266 6.965 1 97.44 109 PHE A O 1
ATOM 837 N N . LEU A 1 110 ? -2.883 17.641 8.703 1 96.38 110 LEU A N 1
ATOM 838 C CA . LEU A 1 110 ? -3.9 16.828 9.359 1 96.38 110 LEU A CA 1
ATOM 839 C C . LEU A 1 110 ? -5.258 17.516 9.32 1 96.38 110 LEU A C 1
ATOM 841 O O . LEU A 1 110 ? -5.398 18.641 9.797 1 96.38 110 LEU A O 1
ATOM 845 N N . LEU A 1 111 ? -6.141 16.844 8.742 1 94.12 111 LEU A N 1
ATOM 846 C CA . LEU A 1 111 ? -7.492 17.375 8.602 1 94.12 111 LEU A CA 1
ATOM 847 C C . LEU A 1 111 ? -8.469 16.641 9.516 1 94.12 111 LEU A C 1
ATOM 849 O O . LEU A 1 111 ? -8.484 15.414 9.555 1 94.12 111 LEU A O 1
ATOM 853 N N . ASN A 1 112 ? -9.312 17.422 10.203 1 92.25 112 ASN A N 1
ATOM 854 C CA . ASN A 1 112 ? -10.328 16.781 11.023 1 92.25 112 ASN A CA 1
ATOM 855 C C . ASN A 1 112 ? -11.711 16.875 10.391 1 92.25 112 ASN A C 1
ATOM 857 O O . ASN A 1 112 ? -11.852 17.406 9.281 1 92.25 112 ASN A O 1
ATOM 861 N N . GLY A 1 113 ? -12.719 16.281 11.039 1 89.88 113 GLY A N 1
ATOM 862 C CA . GLY A 1 113 ? -14.062 16.172 10.492 1 89.88 113 GLY A CA 1
ATOM 863 C C . GLY A 1 113 ? -14.758 17.516 10.352 1 89.88 113 GLY A C 1
ATOM 864 O O . GLY A 1 113 ? -15.727 17.641 9.602 1 89.88 113 GLY A O 1
ATOM 865 N N . LYS A 1 114 ? -14.227 18.594 10.984 1 91.25 114 LYS A N 1
ATOM 866 C CA . LYS A 1 114 ? -14.805 19.938 10.914 1 91.25 114 LYS A CA 1
ATOM 867 C C . LYS A 1 114 ? -14.172 20.75 9.781 1 91.25 114 LYS A C 1
ATOM 869 O O . LYS A 1 114 ? -14.594 21.875 9.508 1 91.25 114 LYS A O 1
ATOM 874 N N . GLY A 1 115 ? -13.18 20.156 9.227 1 90.69 115 GLY A N 1
ATOM 875 C CA . GLY A 1 115 ? -12.523 20.828 8.109 1 90.69 115 GLY A CA 1
ATOM 876 C C . GLY A 1 115 ? -11.336 21.672 8.539 1 90.69 115 GLY A C 1
ATOM 877 O O . GLY A 1 115 ? -10.773 22.422 7.738 1 90.69 115 GLY A O 1
ATOM 878 N N . ASN A 1 116 ? -10.953 21.594 9.781 1 92.69 116 ASN A N 1
ATOM 879 C CA . ASN A 1 116 ? -9.758 22.297 10.25 1 92.69 116 ASN A CA 1
ATOM 880 C C . ASN A 1 116 ? -8.484 21.578 9.797 1 92.69 116 ASN A C 1
ATOM 882 O O . ASN A 1 116 ? -8.469 20.344 9.664 1 92.69 116 ASN A O 1
ATOM 886 N N . ILE A 1 117 ? -7.457 22.438 9.547 1 93.94 117 ILE A N 1
ATOM 887 C CA . ILE A 1 117 ? -6.188 21.891 9.078 1 93.94 117 ILE A CA 1
ATOM 888 C C . ILE A 1 117 ? -5.078 22.234 10.07 1 93.94 117 ILE A C 1
ATOM 890 O O . ILE A 1 117 ? -4.898 23.406 10.422 1 93.94 117 ILE A O 1
ATOM 894 N N . LEU A 1 118 ? -4.383 21.266 10.57 1 95.25 118 LEU A N 1
ATOM 895 C CA . LEU A 1 118 ? -3.135 21.438 11.305 1 95.25 118 LEU A CA 1
ATOM 896 C C . LEU A 1 118 ? -1.934 21.172 10.406 1 95.25 118 LEU A C 1
ATOM 898 O O . LEU A 1 118 ? -1.842 20.094 9.789 1 95.25 118 LEU A O 1
ATOM 902 N N . GLU A 1 119 ? -1.086 22.156 10.32 1 96.25 119 GLU A N 1
ATOM 903 C CA . GLU A 1 119 ? 0.112 22.047 9.492 1 96.25 119 GLU A CA 1
ATOM 904 C C . GLU A 1 119 ? 1.354 21.828 10.352 1 96.25 119 GLU A C 1
ATOM 906 O O . GLU A 1 119 ? 1.592 22.562 11.312 1 96.25 119 GLU A O 1
ATOM 911 N N . LEU A 1 120 ? 2.178 20.828 10.062 1 95 120 LEU A N 1
ATOM 912 C CA . LEU A 1 120 ? 3.443 20.578 10.742 1 95 120 LEU A CA 1
ATOM 913 C C . LEU A 1 120 ? 4.457 19.953 9.789 1 95 120 LEU A C 1
ATOM 915 O O . LEU A 1 120 ? 4.117 19.625 8.648 1 95 120 LEU A O 1
ATOM 919 N N . ARG A 1 121 ? 5.621 19.875 10.281 1 95.56 121 ARG A N 1
ATOM 920 C CA . ARG A 1 121 ? 6.672 19.141 9.57 1 95.56 121 ARG A CA 1
ATOM 921 C C . ARG A 1 121 ? 6.859 17.75 10.156 1 95.56 121 ARG A C 1
ATOM 923 O O . ARG A 1 121 ? 6.551 17.516 11.328 1 95.56 121 ARG A O 1
ATOM 930 N N . LEU A 1 122 ? 7.367 16.906 9.312 1 94.94 122 LEU A N 1
ATOM 931 C CA . LEU A 1 122 ? 7.543 15.531 9.766 1 94.94 122 LEU A CA 1
ATOM 932 C C . LEU A 1 122 ? 8.391 15.477 11.031 1 94.94 122 LEU A C 1
ATOM 934 O O . LEU A 1 122 ? 8.086 14.719 11.953 1 94.94 122 LEU A O 1
ATOM 938 N N . GLU A 1 123 ? 9.461 16.25 11.125 1 92.56 123 GLU A N 1
ATOM 939 C CA . GLU A 1 123 ? 10.367 16.234 12.266 1 92.56 123 GLU A CA 1
ATOM 940 C C . GLU A 1 123 ? 9.633 16.594 13.555 1 92.56 123 GLU A C 1
ATOM 942 O O . GLU A 1 123 ? 10.055 16.203 14.648 1 92.56 123 GLU A O 1
ATOM 947 N N . GLU A 1 124 ? 8.555 17.297 13.461 1 92.44 124 GLU A N 1
ATOM 948 C CA . GLU A 1 124 ? 7.75 17.656 14.625 1 92.44 124 GLU A CA 1
ATOM 949 C C . GLU A 1 124 ? 6.91 16.469 15.102 1 92.44 124 GLU A C 1
ATOM 951 O O . GLU A 1 124 ? 6.551 16.391 16.281 1 92.44 124 GLU A O 1
ATOM 956 N N . LEU A 1 125 ? 6.547 15.609 14.195 1 90.5 125 LEU A N 1
ATOM 957 C CA . LEU A 1 125 ? 5.773 14.414 14.508 1 90.5 125 LEU A CA 1
ATOM 958 C C . LEU A 1 125 ? 6.668 13.328 15.102 1 90.5 125 LEU A C 1
ATOM 960 O O . LEU A 1 125 ? 6.207 12.508 15.891 1 90.5 125 LEU A O 1
ATOM 964 N N . VAL A 1 126 ? 7.832 13.281 14.727 1 88.56 126 VAL A N 1
ATOM 965 C CA . VAL A 1 126 ? 8.734 12.211 15.156 1 88.56 126 VAL A CA 1
ATOM 966 C C . VAL A 1 126 ? 10.047 12.812 15.648 1 88.56 126 VAL A C 1
ATOM 968 O O . VAL A 1 126 ? 11.109 12.539 15.078 1 88.56 126 VAL A O 1
ATOM 971 N N . PRO A 1 127 ? 9.945 13.391 16.812 1 77.62 127 PRO A N 1
ATOM 972 C CA . PRO A 1 127 ? 11.211 13.898 17.344 1 77.62 127 PRO A CA 1
ATOM 973 C C . PRO A 1 127 ? 12.203 12.781 17.672 1 77.62 127 PRO A C 1
ATOM 975 O O . PRO A 1 127 ? 11.797 11.703 18.125 1 77.62 127 PRO A O 1
ATOM 978 N N . TYR A 1 128 ? 13.453 12.734 17.047 1 73.75 128 TYR A N 1
ATOM 979 C CA . TYR A 1 128 ? 14.516 11.773 17.266 1 73.75 128 TYR A CA 1
ATOM 980 C C . TYR A 1 128 ? 14.289 10.5 16.453 1 73.75 128 TYR A C 1
ATOM 982 O O . TYR A 1 128 ? 14.492 9.391 16.938 1 73.75 128 TYR A O 1
ATOM 990 N N . SER A 1 129 ? 13.742 10.664 15.414 1 76 129 SER A N 1
ATOM 991 C CA . SER A 1 129 ? 13.359 9.555 14.555 1 76 129 SER A CA 1
ATOM 992 C C . SER A 1 129 ? 14.547 8.641 14.273 1 76 129 SER A C 1
ATOM 994 O O . SER A 1 129 ? 15.68 9.102 14.141 1 76 129 SER A O 1
ATOM 996 N N . PHE A 1 130 ? 14.195 7.324 14.328 1 72.75 130 PHE A N 1
ATOM 997 C CA . PHE A 1 130 ? 15.117 6.27 13.938 1 72.75 130 PHE A CA 1
ATOM 998 C C . PHE A 1 130 ? 15.18 6.141 12.414 1 72.75 130 PHE A C 1
ATOM 1000 O O . PHE A 1 130 ? 14.188 5.773 11.781 1 72.75 130 PHE A O 1
ATOM 1007 N N . SER A 1 131 ? 16.312 6.5 11.719 1 73.19 131 SER A N 1
ATOM 1008 C CA . SER A 1 131 ? 16.312 6.531 10.258 1 73.19 131 SER A CA 1
ATOM 1009 C C . SER A 1 131 ? 17.438 5.691 9.688 1 73.19 131 SER A C 1
ATOM 1011 O O . SER A 1 131 ? 17.547 5.516 8.469 1 73.19 131 SER A O 1
ATOM 1013 N N . SER A 1 132 ? 18.297 5.188 10.523 1 71.25 132 SER A N 1
ATOM 1014 C CA . SER A 1 132 ? 19.391 4.387 9.992 1 71.25 132 SER A CA 1
ATOM 1015 C C . SER A 1 132 ? 19.797 3.289 10.969 1 71.25 132 SER A C 1
ATOM 1017 O O . SER A 1 132 ? 19.578 3.41 12.18 1 71.25 132 SER A O 1
ATOM 1019 N N . LEU A 1 133 ? 20.141 2.189 10.391 1 58.09 133 LEU A N 1
ATOM 1020 C CA . LEU A 1 133 ? 20.703 1.145 11.25 1 58.09 133 LEU A CA 1
ATOM 1021 C C . LEU A 1 133 ? 22 1.599 11.883 1 58.09 133 LEU A C 1
ATOM 1023 O O . LEU A 1 133 ? 22.5 0.972 12.828 1 58.09 133 LEU A O 1
ATOM 1027 N N . GLU A 1 134 ? 22.578 2.57 11.359 1 47.88 134 GLU A N 1
ATOM 1028 C CA . GLU A 1 134 ? 23.859 3.027 11.914 1 47.88 134 GLU A CA 1
ATOM 1029 C C . GLU A 1 134 ? 23.641 3.955 13.109 1 47.88 134 GLU A C 1
ATOM 1031 O O . GLU A 1 134 ? 24.594 4.531 13.633 1 47.88 134 GLU A O 1
ATOM 1036 N N . MET A 1 135 ? 22.469 3.998 13.57 1 41.69 135 MET A N 1
ATOM 1037 C CA . MET A 1 135 ? 22.453 4.793 14.789 1 41.69 135 MET A CA 1
ATOM 1038 C C . MET A 1 135 ? 22.984 3.99 15.969 1 41.69 135 MET A C 1
ATOM 1040 O O . MET A 1 135 ? 22.828 2.771 16.031 1 41.69 135 MET A O 1
ATOM 1044 N N . MET B 1 1 ? -15.586 -9.617 -21.297 1 68 1 MET B N 1
ATOM 1045 C CA . MET B 1 1 ? -14.93 -10.445 -20.297 1 68 1 MET B CA 1
ATOM 1046 C C . MET B 1 1 ? -13.414 -10.312 -20.375 1 68 1 MET B C 1
ATOM 1048 O O . MET B 1 1 ? -12.828 -10.484 -21.438 1 68 1 MET B O 1
ATOM 1052 N N . THR B 1 2 ? -12.812 -9.672 -19.266 1 75.75 2 THR B N 1
ATOM 1053 C CA . THR B 1 2 ? -11.375 -9.445 -19.328 1 75.75 2 THR B CA 1
ATOM 1054 C C . THR B 1 2 ? -10.625 -10.773 -19.406 1 75.75 2 THR B C 1
ATOM 1056 O O . THR B 1 2 ? -10.859 -11.672 -18.609 1 75.75 2 THR B O 1
ATOM 1059 N N . VAL B 1 3 ? -10.008 -11.008 -20.641 1 84.31 3 VAL B N 1
ATOM 1060 C CA . VAL B 1 3 ? -9.219 -12.211 -20.859 1 84.31 3 VAL B CA 1
ATOM 1061 C C . VAL B 1 3 ? -7.918 -12.125 -20.062 1 84.31 3 VAL B C 1
ATOM 1063 O O . VAL B 1 3 ? -7.223 -11.109 -20.094 1 84.31 3 VAL B O 1
ATOM 1066 N N . ILE B 1 4 ? -7.73 -13.195 -19.359 1 91.12 4 ILE B N 1
ATOM 1067 C CA . ILE B 1 4 ? -6.504 -13.242 -18.578 1 91.12 4 ILE B CA 1
ATOM 1068 C C . ILE B 1 4 ? -5.355 -13.75 -19.438 1 91.12 4 ILE B C 1
ATOM 1070 O O . ILE B 1 4 ? -5.398 -14.883 -19.938 1 91.12 4 ILE B O 1
ATOM 1074 N N . ASN B 1 5 ? -4.387 -12.875 -19.703 1 94.31 5 ASN B N 1
ATOM 1075 C CA . ASN B 1 5 ? -3.123 -13.258 -20.328 1 94.31 5 ASN B CA 1
ATOM 1076 C C . ASN B 1 5 ? -1.992 -13.336 -19.312 1 94.31 5 ASN B C 1
ATOM 1078 O O . ASN B 1 5 ? -1.42 -12.312 -18.938 1 94.31 5 ASN B O 1
ATOM 1082 N N . LYS B 1 6 ? -1.696 -14.57 -18.922 1 93.94 6 LYS B N 1
ATOM 1083 C CA . LYS B 1 6 ? -0.737 -14.758 -17.828 1 93.94 6 LYS B CA 1
ATOM 1084 C C . LYS B 1 6 ? 0.638 -14.219 -18.219 1 93.94 6 LYS B C 1
ATOM 1086 O O . LYS B 1 6 ? 1.371 -13.703 -17.375 1 93.94 6 LYS B O 1
ATOM 1091 N N . PHE B 1 7 ? 0.99 -14.258 -19.469 1 94.62 7 PHE B N 1
ATOM 1092 C CA . PHE B 1 7 ? 2.303 -13.789 -19.891 1 94.62 7 PHE B CA 1
ATOM 1093 C C . PHE B 1 7 ? 2.402 -12.273 -19.781 1 94.62 7 PHE B C 1
ATOM 1095 O O . PHE B 1 7 ? 3.418 -11.75 -19.312 1 94.62 7 PHE B O 1
ATOM 1102 N N . VAL B 1 8 ? 1.341 -11.617 -20.156 1 95.44 8 VAL B N 1
ATOM 1103 C CA . VAL B 1 8 ? 1.318 -10.156 -20.062 1 95.44 8 VAL B CA 1
ATOM 1104 C C . VAL B 1 8 ? 1.364 -9.734 -18.594 1 95.44 8 VAL B C 1
ATOM 1106 O O . VAL B 1 8 ? 2.098 -8.812 -18.234 1 95.44 8 VAL B O 1
ATOM 1109 N N . LEU B 1 9 ? 0.606 -10.383 -17.797 1 97.19 9 LEU B N 1
ATOM 1110 C CA . LEU B 1 9 ? 0.563 -10.047 -16.375 1 97.19 9 LEU B CA 1
ATOM 1111 C C . LEU B 1 9 ? 1.913 -10.297 -15.719 1 97.19 9 LEU B C 1
ATOM 1113 O O . LEU B 1 9 ? 2.387 -9.484 -14.922 1 97.19 9 LEU B O 1
ATOM 1117 N N . MET B 1 10 ? 2.514 -11.414 -16.062 1 95.56 10 MET B N 1
ATOM 1118 C CA . MET B 1 10 ? 3.828 -11.75 -15.523 1 95.56 10 MET B CA 1
ATOM 1119 C C . MET B 1 10 ? 4.867 -10.711 -15.945 1 95.56 10 MET B C 1
ATOM 1121 O O . MET B 1 10 ? 5.738 -10.344 -15.156 1 95.56 10 MET B O 1
ATOM 1125 N N . GLU B 1 11 ? 4.793 -10.305 -17.156 1 96.56 11 GLU B N 1
ATOM 1126 C CA . GLU B 1 11 ? 5.723 -9.281 -17.625 1 96.56 11 GLU B CA 1
ATOM 1127 C C . GLU B 1 11 ? 5.562 -7.984 -16.844 1 96.56 11 GLU B C 1
ATOM 1129 O O . GLU B 1 11 ? 6.547 -7.293 -16.562 1 96.56 11 GLU B O 1
ATOM 1134 N N . GLN B 1 12 ? 4.355 -7.629 -16.516 1 97.44 12 GLN B N 1
ATOM 1135 C CA . GLN B 1 12 ? 4.113 -6.43 -15.727 1 97.44 12 GLN B CA 1
ATOM 1136 C C . GLN B 1 12 ? 4.684 -6.578 -14.32 1 97.44 12 GLN B C 1
ATOM 1138 O O . GLN B 1 12 ? 5.238 -5.625 -13.766 1 97.44 12 GLN B O 1
ATOM 1143 N N . ALA B 1 13 ? 4.582 -7.766 -13.75 1 97.88 13 ALA B N 1
ATOM 1144 C CA . ALA B 1 13 ? 5.176 -8.031 -12.445 1 97.88 13 ALA B CA 1
ATOM 1145 C C . ALA B 1 13 ? 6.695 -7.941 -12.5 1 97.88 13 ALA B C 1
ATOM 1147 O O . ALA B 1 13 ? 7.328 -7.406 -11.586 1 97.88 13 ALA B O 1
ATOM 1148 N N . LYS B 1 14 ? 7.238 -8.438 -13.555 1 96.31 14 LYS B N 1
ATOM 1149 C CA . LYS B 1 14 ? 8.688 -8.391 -13.727 1 96.31 14 LYS B CA 1
ATOM 1150 C C . LYS B 1 14 ? 9.172 -6.957 -13.906 1 96.31 14 LYS B C 1
ATOM 1152 O O . LYS B 1 14 ? 10.211 -6.578 -13.359 1 96.31 14 LYS B O 1
ATOM 1157 N N . LYS B 1 15 ? 8.438 -6.211 -14.625 1 96.75 15 LYS B N 1
ATOM 1158 C CA . LYS B 1 15 ? 8.836 -4.844 -14.945 1 96.75 15 LYS B CA 1
ATOM 1159 C C . LYS B 1 15 ? 8.938 -3.994 -13.688 1 96.75 15 LYS B C 1
ATOM 1161 O O . LYS B 1 15 ? 9.797 -3.111 -13.594 1 96.75 15 LYS B O 1
ATOM 1166 N N . VAL B 1 16 ? 8.133 -4.238 -12.719 1 97.81 16 VAL B N 1
ATOM 1167 C CA . VAL B 1 16 ? 8.07 -3.379 -11.539 1 97.81 16 VAL B CA 1
ATOM 1168 C C . VAL B 1 16 ? 9.18 -3.768 -10.562 1 97.81 16 VAL B C 1
ATOM 117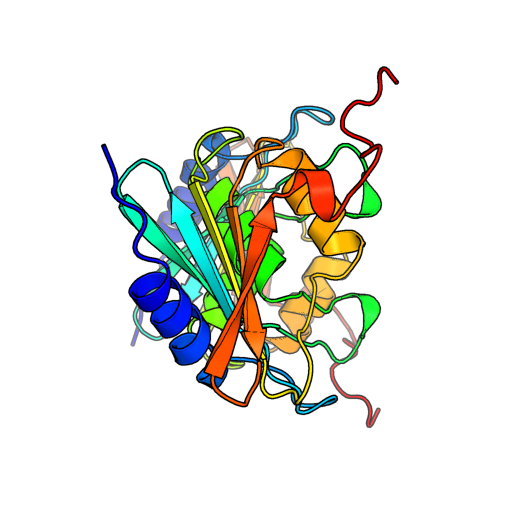0 O O . VAL B 1 16 ? 9.477 -3.021 -9.625 1 97.81 16 VAL B O 1
ATOM 1173 N N . LEU B 1 17 ? 9.891 -4.859 -10.844 1 95.81 17 LEU B N 1
ATOM 1174 C CA . LEU B 1 17 ? 11.008 -5.293 -10.008 1 95.81 17 LEU B CA 1
ATOM 1175 C C . LEU B 1 17 ? 12.016 -4.168 -9.828 1 95.81 17 LEU B C 1
ATOM 1177 O O . LEU B 1 17 ? 12.586 -4.012 -8.742 1 95.81 17 LEU B O 1
ATOM 1181 N N . LYS B 1 18 ? 12.203 -3.416 -10.828 1 96.5 18 LYS B N 1
ATOM 1182 C CA . LYS B 1 18 ? 13.219 -2.365 -10.836 1 96.5 18 LYS B CA 1
ATOM 1183 C C . LYS B 1 18 ? 12.883 -1.271 -9.828 1 96.5 18 LYS B C 1
ATOM 1185 O O . LYS B 1 18 ? 13.742 -0.477 -9.453 1 96.5 18 LYS B O 1
ATOM 1190 N N . ASN B 1 19 ? 11.688 -1.222 -9.406 1 97.69 19 ASN B N 1
ATOM 1191 C CA . ASN B 1 19 ? 11.25 -0.181 -8.484 1 97.69 19 ASN B CA 1
ATOM 1192 C C . ASN B 1 19 ? 11.289 -0.662 -7.039 1 97.69 19 ASN B C 1
ATOM 1194 O O . ASN B 1 19 ? 10.984 0.099 -6.117 1 97.69 19 ASN B O 1
ATOM 1198 N N . ALA B 1 20 ? 11.578 -1.919 -6.836 1 98 20 ALA B N 1
ATOM 1199 C CA . ALA B 1 20 ? 11.641 -2.42 -5.465 1 98 20 ALA B CA 1
ATOM 1200 C C . ALA B 1 20 ? 12.594 -1.583 -4.617 1 98 20 ALA B C 1
ATOM 1202 O O . ALA B 1 20 ? 13.648 -1.164 -5.094 1 98 20 ALA B O 1
ATOM 1203 N N . TYR B 1 21 ? 12.203 -1.256 -3.416 1 97.88 21 TYR B N 1
ATOM 1204 C CA . TYR B 1 21 ? 13.086 -0.666 -2.412 1 97.88 21 TYR B CA 1
ATOM 1205 C C . TYR B 1 21 ? 13.523 -1.707 -1.389 1 97.88 21 TYR B C 1
ATOM 1207 O O . TYR B 1 21 ? 12.859 -1.897 -0.367 1 97.88 21 TYR B O 1
ATOM 1215 N N . CYS B 1 22 ? 14.625 -2.301 -1.598 1 96.25 22 CYS B N 1
ATOM 1216 C CA . CYS B 1 22 ? 15.117 -3.408 -0.784 1 96.25 22 CYS B CA 1
ATOM 1217 C C . CYS B 1 22 ? 16.609 -3.27 -0.52 1 96.25 22 CYS B C 1
ATOM 1219 O O . CYS B 1 22 ? 17.391 -4.18 -0.816 1 96.25 22 CYS B O 1
ATOM 1221 N N . PRO B 1 23 ? 16.984 -2.146 0.072 1 94.06 23 PRO B N 1
ATOM 1222 C CA . PRO B 1 23 ? 18.406 -1.89 0.297 1 94.06 23 PRO B CA 1
ATOM 1223 C C . PRO B 1 23 ? 19.031 -2.881 1.271 1 94.06 23 PRO B C 1
ATOM 1225 O O . PRO B 1 23 ? 20.266 -3.006 1.322 1 94.06 23 PRO B O 1
ATOM 1228 N N . TYR B 1 24 ? 18.297 -3.605 2.057 1 91.38 24 TYR B N 1
ATOM 1229 C CA . TYR B 1 24 ? 18.828 -4.488 3.094 1 91.38 24 TYR B CA 1
ATOM 1230 C C . TYR B 1 24 ? 18.938 -5.922 2.586 1 91.38 24 TYR B C 1
ATOM 1232 O O . TYR B 1 24 ? 20 -6.543 2.689 1 91.38 24 TYR B O 1
ATOM 1240 N N . SER B 1 25 ? 17.906 -6.516 1.982 1 91.12 25 SER B N 1
ATOM 1241 C CA . SER B 1 25 ? 17.891 -7.895 1.503 1 91.12 25 SER B CA 1
ATOM 1242 C C . SER B 1 25 ? 18.484 -8 0.105 1 91.12 25 SER B C 1
ATOM 1244 O O . SER B 1 25 ? 19.031 -9.039 -0.265 1 91.12 25 SER B O 1
ATOM 1246 N N . LYS B 1 26 ? 18.266 -6.828 -0.652 1 94.69 26 LYS B N 1
ATOM 1247 C CA . LYS B 1 26 ? 18.641 -6.816 -2.062 1 94.69 26 LYS B CA 1
ATOM 1248 C C . LYS B 1 26 ? 17.906 -7.898 -2.84 1 94.69 26 LYS B C 1
ATOM 1250 O O . LYS B 1 26 ? 18.469 -8.539 -3.729 1 94.69 26 LYS B O 1
ATOM 1255 N N . PHE B 1 27 ? 16.75 -8.242 -2.373 1 94.56 27 PHE B N 1
ATOM 1256 C CA . PHE B 1 27 ? 15.891 -9.273 -2.955 1 94.56 27 PHE B CA 1
ATOM 1257 C C . PHE B 1 27 ? 14.609 -8.664 -3.508 1 94.56 27 PHE B C 1
ATOM 1259 O O . PHE B 1 27 ? 13.57 -8.68 -2.842 1 94.56 27 PHE B O 1
ATOM 1266 N N . PRO B 1 28 ? 14.641 -8.188 -4.754 1 97.38 28 PRO B N 1
ATOM 1267 C CA . PRO B 1 28 ? 13.461 -7.52 -5.316 1 97.38 28 PRO B CA 1
ATOM 1268 C C . PRO B 1 28 ? 12.336 -8.492 -5.652 1 97.38 28 PRO B C 1
ATOM 1270 O O . PRO B 1 28 ? 12.594 -9.586 -6.16 1 97.38 28 PRO B O 1
ATOM 1273 N N . VAL B 1 29 ? 11.195 -8.141 -5.336 1 97.62 29 VAL B N 1
ATOM 1274 C CA . VAL B 1 29 ? 9.969 -8.859 -5.676 1 97.62 29 VAL B CA 1
ATOM 1275 C C . VAL B 1 29 ? 8.977 -7.91 -6.336 1 97.62 29 VAL B C 1
ATOM 1277 O O . VAL B 1 29 ? 8.852 -6.75 -5.93 1 97.62 29 VAL B O 1
ATOM 1280 N N . GLY B 1 30 ? 8.305 -8.32 -7.367 1 98.25 30 GLY B N 1
ATOM 1281 C CA . GLY B 1 30 ? 7.254 -7.57 -8.039 1 98.25 30 GLY B CA 1
ATOM 1282 C C . GLY B 1 30 ? 5.93 -8.312 -8.086 1 98.25 30 GLY B C 1
ATOM 1283 O O . GLY B 1 30 ? 5.902 -9.539 -8.094 1 98.25 30 GLY B O 1
ATOM 1284 N N . ALA B 1 31 ? 4.867 -7.508 -8.117 1 98.62 31 ALA B N 1
ATOM 1285 C CA . ALA B 1 31 ? 3.527 -8.07 -8.25 1 98.62 31 ALA B CA 1
ATOM 1286 C C . ALA B 1 31 ? 2.688 -7.273 -9.242 1 98.62 31 ALA B C 1
ATOM 1288 O O . ALA B 1 31 ? 2.922 -6.078 -9.438 1 98.62 31 ALA B O 1
ATOM 1289 N N . ALA B 1 32 ? 1.791 -7.914 -9.852 1 98.69 32 ALA B N 1
ATOM 1290 C CA . ALA B 1 32 ? 0.792 -7.316 -10.734 1 98.69 32 ALA B CA 1
ATOM 1291 C C . ALA B 1 32 ? -0.592 -7.902 -10.469 1 98.69 32 ALA B C 1
ATOM 1293 O O . ALA B 1 32 ? -0.764 -9.125 -10.445 1 98.69 32 ALA B O 1
ATOM 1294 N N . ILE B 1 33 ? -1.539 -7.035 -10.242 1 98.69 33 ILE B N 1
ATOM 1295 C CA . ILE B 1 33 ? -2.916 -7.43 -9.969 1 98.69 33 ILE B CA 1
ATOM 1296 C C . ILE B 1 33 ? -3.812 -7.023 -11.133 1 98.69 33 ILE B C 1
ATOM 1298 O O . ILE B 1 33 ? -3.896 -5.844 -11.484 1 98.69 33 ILE B O 1
ATOM 1302 N N . LEU B 1 34 ? -4.48 -8.016 -11.734 1 98.62 34 LEU B N 1
ATOM 1303 C CA . LEU B 1 34 ? -5.449 -7.77 -12.797 1 98.62 34 LEU B CA 1
ATOM 1304 C C . LEU B 1 34 ? -6.863 -7.699 -12.234 1 98.62 34 LEU B C 1
ATOM 1306 O O . LEU B 1 34 ? -7.32 -8.633 -11.57 1 98.62 34 LEU B O 1
ATOM 1310 N N . PHE B 1 35 ? -7.5 -6.605 -12.523 1 97.94 35 PHE B N 1
ATOM 1311 C CA . PHE B 1 35 ? -8.875 -6.426 -12.07 1 97.94 35 PHE B CA 1
ATOM 1312 C C . PHE B 1 35 ? -9.859 -6.73 -13.195 1 97.94 35 PHE B C 1
ATOM 1314 O O . PHE B 1 35 ? -9.469 -6.789 -14.367 1 97.94 35 PHE B O 1
ATOM 1321 N N . LYS B 1 36 ? -11.125 -6.871 -12.859 1 96.56 36 LYS B N 1
ATOM 1322 C CA . LYS B 1 36 ? -12.172 -7.27 -13.789 1 96.56 36 LYS B CA 1
ATOM 1323 C C . LYS B 1 36 ? -12.398 -6.195 -14.852 1 96.56 36 LYS B C 1
ATOM 1325 O O . LYS B 1 36 ? -12.836 -6.5 -15.961 1 96.56 36 LYS B O 1
ATOM 1330 N N . ASP B 1 37 ? -12.086 -4.984 -14.484 1 96.5 37 ASP B N 1
ATOM 1331 C CA . ASP B 1 37 ? -12.312 -3.898 -15.438 1 96.5 37 ASP B CA 1
ATOM 1332 C C . ASP B 1 37 ? -11.141 -3.766 -16.406 1 96.5 37 ASP B C 1
ATOM 1334 O O . ASP B 1 37 ? -11.109 -2.854 -17.234 1 96.5 37 ASP B O 1
ATOM 1338 N N . GLY B 1 38 ? -10.156 -4.629 -16.25 1 96.69 38 GLY B N 1
ATOM 1339 C CA . GLY B 1 38 ? -9.039 -4.676 -17.188 1 96.69 38 GLY B CA 1
ATOM 1340 C C . GLY B 1 38 ? -7.816 -3.936 -16.672 1 96.69 38 GLY B C 1
ATOM 1341 O O . GLY B 1 38 ? -6.73 -4.051 -17.25 1 96.69 38 GLY B O 1
ATOM 1342 N N . LYS B 1 39 ? -7.953 -3.15 -15.688 1 97.5 39 LYS B N 1
ATOM 1343 C CA . LYS B 1 39 ? -6.832 -2.404 -15.125 1 97.5 39 LYS B CA 1
ATOM 1344 C C . LYS B 1 39 ? -5.852 -3.336 -14.422 1 97.5 39 LYS B C 1
ATOM 1346 O O . LYS B 1 39 ? -6.262 -4.316 -13.797 1 97.5 39 LYS B O 1
ATOM 1351 N N . VAL B 1 40 ? -4.551 -2.979 -14.555 1 98.44 40 VAL B N 1
ATOM 1352 C CA . VAL B 1 40 ? -3.506 -3.676 -13.812 1 98.44 40 VAL B CA 1
ATOM 1353 C C . VAL B 1 40 ? -2.83 -2.711 -12.844 1 98.44 40 VAL B C 1
ATOM 1355 O O . VAL B 1 40 ? -2.465 -1.595 -13.219 1 98.44 40 VAL B O 1
ATOM 1358 N N . ILE B 1 41 ? -2.795 -3.068 -11.578 1 98.69 41 ILE B N 1
ATOM 1359 C CA . ILE B 1 41 ? -2.029 -2.332 -10.578 1 98.69 41 ILE B CA 1
ATOM 1360 C C . ILE B 1 41 ? -0.796 -3.139 -10.18 1 98.69 41 ILE B C 1
ATOM 1362 O O . ILE B 1 41 ? -0.907 -4.312 -9.812 1 98.69 41 ILE B O 1
ATOM 1366 N N . THR B 1 42 ? 0.398 -2.508 -10.266 1 98.75 42 THR B N 1
ATOM 1367 C CA . THR B 1 42 ? 1.629 -3.201 -9.906 1 98.75 42 THR B CA 1
ATOM 1368 C C . THR B 1 42 ? 2.145 -2.723 -8.547 1 98.75 42 THR B C 1
ATOM 1370 O O . THR B 1 42 ? 1.77 -1.644 -8.086 1 98.75 42 THR B O 1
ATOM 1373 N N . GLY B 1 43 ? 2.842 -3.498 -7.887 1 98.69 43 GLY B N 1
ATOM 1374 C CA . GLY B 1 43 ? 3.537 -3.219 -6.641 1 98.69 43 GLY B CA 1
ATOM 1375 C C . GLY B 1 43 ? 4.883 -3.906 -6.539 1 98.69 43 GLY B C 1
ATOM 1376 O O . GLY B 1 43 ? 5.109 -4.938 -7.176 1 98.69 43 GLY B O 1
ATOM 1377 N N . ALA B 1 44 ? 5.773 -3.342 -5.793 1 98.62 44 ALA B N 1
ATOM 1378 C CA . ALA B 1 44 ? 7.066 -3.934 -5.453 1 98.62 44 ALA B CA 1
ATOM 1379 C C . ALA B 1 44 ? 7.27 -3.977 -3.941 1 98.62 44 ALA B C 1
ATOM 1381 O O . ALA B 1 44 ? 6.543 -3.32 -3.191 1 98.62 44 ALA B O 1
ATOM 1382 N N . ASN B 1 45 ? 8.18 -4.879 -3.498 1 98.25 45 ASN B N 1
ATOM 1383 C CA . ASN B 1 45 ? 8.461 -4.902 -2.066 1 98.25 45 ASN B CA 1
ATOM 1384 C C . ASN B 1 45 ? 9.203 -3.648 -1.622 1 98.25 45 ASN B C 1
ATOM 1386 O O . ASN B 1 45 ? 10.07 -3.145 -2.346 1 98.25 45 ASN B O 1
ATOM 1390 N N . ILE B 1 46 ? 8.789 -3.115 -0.521 1 98 46 ILE B N 1
ATOM 1391 C CA . ILE B 1 46 ? 9.305 -1.882 0.058 1 98 46 ILE B CA 1
ATOM 1392 C C . ILE B 1 46 ? 9.812 -2.148 1.473 1 98 46 ILE B C 1
ATOM 1394 O O . ILE B 1 46 ? 9.023 -2.32 2.402 1 98 46 ILE B O 1
ATOM 1398 N N . GLU B 1 47 ? 11.117 -2.104 1.655 1 96 47 GLU B N 1
ATOM 1399 C CA . GLU B 1 47 ? 11.719 -2.404 2.951 1 96 47 GLU B CA 1
ATOM 1400 C C . GLU B 1 47 ? 11.828 -1.148 3.812 1 96 47 GLU B C 1
ATOM 1402 O O . GLU B 1 47 ? 11.609 -0.036 3.328 1 96 47 GLU B O 1
ATOM 1407 N N . ASN B 1 48 ? 12 -1.332 4.98 1 94.31 48 ASN B N 1
ATOM 1408 C CA . ASN B 1 48 ? 12.195 -0.315 6.008 1 94.31 48 ASN B CA 1
ATOM 1409 C C . ASN B 1 48 ? 13.305 -0.706 6.984 1 94.31 48 ASN B C 1
ATOM 1411 O O . ASN B 1 48 ? 13.531 -1.893 7.227 1 94.31 48 ASN B O 1
ATOM 1415 N N . VAL B 1 49 ? 13.977 0.325 7.555 1 89.88 49 VAL B N 1
ATOM 1416 C CA . VAL B 1 49 ? 15.031 0.059 8.523 1 89.88 49 VAL B CA 1
ATOM 1417 C C . VAL B 1 49 ? 14.461 -0.719 9.711 1 89.88 49 VAL B C 1
ATOM 1419 O O . VAL B 1 49 ? 15.156 -1.552 10.305 1 89.88 49 VAL B O 1
ATOM 1422 N N . SER B 1 50 ? 13.258 -0.332 10.07 1 87.31 50 SER B N 1
ATOM 1423 C CA . SER B 1 50 ? 12.508 -1.193 10.977 1 87.31 50 SER B CA 1
ATOM 1424 C C . SER B 1 50 ? 11.836 -2.338 10.219 1 87.31 50 SER B C 1
ATOM 1426 O O . SER B 1 50 ? 10.758 -2.164 9.648 1 87.31 50 SER B O 1
ATOM 1428 N N . PHE B 1 51 ? 12.281 -3.484 10.227 1 85.81 51 PHE B N 1
ATOM 1429 C CA . PHE B 1 51 ? 11.93 -4.57 9.32 1 85.81 51 PHE B CA 1
ATOM 1430 C C . PHE B 1 51 ? 10.461 -4.953 9.492 1 85.81 51 PHE B C 1
ATOM 1432 O O . PHE B 1 51 ? 9.812 -5.371 8.531 1 85.81 51 PHE B O 1
ATOM 1439 N N . GLY B 1 52 ? 9.914 -4.848 10.648 1 87.5 52 GLY B N 1
ATOM 1440 C CA . GLY B 1 52 ? 8.516 -5.156 10.891 1 87.5 52 GLY B CA 1
ATOM 1441 C C . GLY B 1 52 ? 7.562 -4.246 10.141 1 87.5 52 GLY B C 1
ATOM 1442 O O . GLY B 1 52 ? 6.375 -4.551 10.008 1 87.5 52 GLY B O 1
ATOM 1443 N N . VAL B 1 53 ? 8.078 -3.121 9.508 1 91.19 53 VAL B N 1
ATOM 1444 C CA . VAL B 1 53 ? 7.277 -2.117 8.812 1 91.19 53 VAL B CA 1
ATOM 1445 C C . VAL B 1 53 ? 7.352 -2.354 7.305 1 91.19 53 VAL B C 1
ATOM 1447 O O . VAL B 1 53 ? 6.652 -1.694 6.531 1 91.19 53 VAL B O 1
ATOM 1450 N N . THR B 1 54 ? 8.203 -3.32 6.922 1 93.5 54 THR B N 1
ATOM 1451 C CA . THR B 1 54 ? 8.375 -3.646 5.512 1 93.5 54 THR B CA 1
ATOM 1452 C C . THR B 1 54 ? 7.07 -4.141 4.902 1 93.5 54 THR B C 1
ATOM 1454 O O . THR B 1 54 ? 6.207 -4.664 5.609 1 93.5 54 THR B O 1
ATOM 1457 N N . ASN B 1 55 ? 6.91 -3.879 3.637 1 97.56 55 ASN B N 1
ATOM 1458 C CA . ASN B 1 55 ? 5.695 -4.262 2.93 1 97.56 55 ASN B CA 1
ATOM 1459 C C . ASN B 1 55 ? 6.008 -5.047 1.66 1 97.56 55 ASN B C 1
ATOM 1461 O O . ASN B 1 55 ? 6.824 -4.621 0.846 1 97.56 55 ASN B O 1
ATOM 1465 N N . CYS B 1 56 ? 5.371 -6.164 1.48 1 97.75 56 CYS B N 1
ATOM 1466 C CA . CYS B 1 56 ? 5.594 -7.012 0.316 1 97.75 56 CYS B CA 1
ATOM 1467 C C . CYS B 1 56 ? 5 -6.383 -0.939 1 97.75 56 CYS B C 1
ATOM 1469 O O . CYS B 1 56 ? 4.121 -5.523 -0.853 1 97.75 56 CYS B O 1
ATOM 1471 N N . ALA B 1 57 ? 5.398 -6.91 -2.064 1 98.38 57 ALA B N 1
ATOM 1472 C CA . ALA B 1 57 ? 4.941 -6.434 -3.367 1 98.38 57 ALA B CA 1
ATOM 1473 C C . ALA B 1 57 ? 3.428 -6.586 -3.506 1 98.38 57 ALA B C 1
ATOM 1475 O O . ALA B 1 57 ? 2.742 -5.66 -3.947 1 98.38 57 ALA B O 1
ATOM 1476 N N . GLU B 1 58 ? 2.904 -7.777 -3.154 1 97.5 58 GLU B N 1
ATOM 1477 C CA . GLU B 1 58 ? 1.475 -8.047 -3.264 1 97.5 58 GLU B CA 1
ATOM 1478 C C . GLU B 1 58 ? 0.657 -7.043 -2.457 1 97.5 58 GLU B C 1
ATOM 1480 O O . GLU B 1 58 ? -0.336 -6.504 -2.951 1 97.5 58 GLU B O 1
ATOM 1485 N N . ARG B 1 59 ? 1.09 -6.797 -1.225 1 98.25 59 ARG B N 1
ATOM 1486 C CA . ARG B 1 59 ? 0.367 -5.883 -0.343 1 98.25 59 ARG B CA 1
ATOM 1487 C C . ARG B 1 59 ? 0.444 -4.449 -0.856 1 98.25 59 ARG B C 1
ATOM 1489 O O . ARG B 1 59 ? -0.524 -3.693 -0.747 1 98.25 59 ARG B O 1
ATOM 1496 N N . SER B 1 60 ? 1.587 -4.051 -1.421 1 98.44 60 SER B N 1
ATOM 1497 C CA . SER B 1 60 ? 1.695 -2.719 -2.004 1 98.44 60 SER B CA 1
ATOM 1498 C C . SER B 1 60 ? 0.645 -2.502 -3.088 1 98.44 60 SER B C 1
ATOM 1500 O O . SER B 1 60 ? 0.033 -1.434 -3.162 1 98.44 60 SER B O 1
ATOM 1502 N N . ALA B 1 61 ? 0.405 -3.49 -3.9 1 98.62 61 ALA B N 1
ATOM 1503 C CA . ALA B 1 61 ? -0.54 -3.381 -5.008 1 98.62 61 ALA B CA 1
ATOM 1504 C C . ALA B 1 61 ? -1.979 -3.514 -4.52 1 98.62 61 ALA B C 1
ATOM 1506 O O . ALA B 1 61 ? -2.848 -2.729 -4.906 1 98.62 61 ALA B O 1
ATOM 1507 N N . ILE B 1 62 ? -2.258 -4.484 -3.668 1 98.44 62 ILE B N 1
ATOM 1508 C CA . ILE B 1 62 ? -3.625 -4.777 -3.246 1 98.44 62 ILE B CA 1
ATOM 1509 C C . ILE B 1 62 ? -4.152 -3.637 -2.379 1 98.44 62 ILE B C 1
ATOM 1511 O O . ILE B 1 62 ? -5.281 -3.176 -2.568 1 98.44 62 ILE B O 1
ATOM 1515 N N . PHE B 1 63 ? -3.355 -3.164 -1.407 1 98.44 63 PHE B N 1
ATOM 1516 C CA . PHE B 1 63 ? -3.809 -2.086 -0.536 1 98.44 63 PHE B CA 1
ATOM 1517 C C . PHE B 1 63 ? -4.102 -0.826 -1.341 1 98.44 63 PHE B C 1
ATOM 1519 O O . PHE B 1 63 ? -5.082 -0.13 -1.08 1 98.44 63 PHE B O 1
ATOM 1526 N N . TYR B 1 64 ? -3.227 -0.534 -2.32 1 98.5 64 TYR B N 1
ATOM 1527 C CA . TYR B 1 64 ? -3.52 0.621 -3.162 1 98.5 64 TYR B CA 1
ATOM 1528 C C . TYR B 1 64 ? -4.797 0.403 -3.965 1 98.5 64 TYR B C 1
ATOM 1530 O O . TYR B 1 64 ? -5.664 1.278 -4.012 1 98.5 64 TYR B O 1
ATOM 1538 N N . GLY B 1 65 ? -4.945 -0.691 -4.605 1 98.56 65 GLY B N 1
ATOM 1539 C CA . GLY B 1 65 ? -6.168 -0.99 -5.332 1 98.56 65 GLY B CA 1
ATOM 1540 C C . GLY B 1 65 ? -7.418 -0.849 -4.484 1 98.56 65 GLY B C 1
ATOM 1541 O O . GLY B 1 65 ? -8.383 -0.207 -4.898 1 98.56 65 GLY B O 1
ATOM 1542 N N . ALA B 1 66 ? -7.355 -1.501 -3.281 1 98.19 66 ALA B N 1
ATOM 1543 C CA . ALA B 1 66 ? -8.484 -1.396 -2.359 1 98.19 66 ALA B CA 1
ATOM 1544 C C . ALA B 1 66 ? -8.758 0.061 -1.997 1 98.19 66 ALA B C 1
ATOM 1546 O O . ALA B 1 66 ? -9.914 0.468 -1.879 1 98.19 66 ALA B O 1
ATOM 1547 N N . SER B 1 67 ? -7.711 0.823 -1.855 1 97.69 67 SER B N 1
ATOM 1548 C CA . SER B 1 67 ? -7.855 2.236 -1.524 1 97.69 67 SER B CA 1
ATOM 1549 C C . SER B 1 67 ? -8.445 3.02 -2.691 1 97.69 67 SER B C 1
ATOM 1551 O O . SER B 1 67 ? -8.898 4.156 -2.52 1 97.69 67 SER B O 1
ATOM 1553 N N . GLN B 1 68 ? -8.336 2.463 -3.881 1 97.44 68 GLN B N 1
ATOM 1554 C CA . GLN B 1 68 ? -8.953 3.096 -5.043 1 97.44 68 GLN B CA 1
ATOM 1555 C C . GLN B 1 68 ? -10.383 2.613 -5.242 1 97.44 68 GLN B C 1
ATOM 1557 O O . GLN B 1 68 ? -11.047 2.992 -6.211 1 97.44 68 GLN B O 1
ATOM 1562 N N . GLY B 1 69 ? -10.859 1.771 -4.398 1 97.06 69 GLY B N 1
ATOM 1563 C CA . GLY B 1 69 ? -12.273 1.413 -4.422 1 97.06 69 GLY B CA 1
ATOM 1564 C C . GLY B 1 69 ? -12.516 -0.032 -4.816 1 97.06 69 GLY B C 1
ATOM 1565 O O . GLY B 1 69 ? -13.656 -0.495 -4.828 1 97.06 69 GLY B O 1
ATOM 1566 N N . TYR B 1 70 ? -11.492 -0.792 -5.199 1 97.81 70 TYR B N 1
ATOM 1567 C CA . TYR B 1 70 ? -11.664 -2.197 -5.547 1 97.81 70 TYR B CA 1
ATOM 1568 C C . TYR B 1 70 ? -12 -3.027 -4.312 1 97.81 70 TYR B C 1
ATOM 1570 O O . TYR B 1 70 ? -11.523 -2.744 -3.215 1 97.81 70 TYR B O 1
ATOM 1578 N N . ARG B 1 71 ? -12.812 -4.035 -4.523 1 97.81 71 ARG B N 1
ATOM 1579 C CA . ARG B 1 71 ? -13.32 -4.891 -3.453 1 97.81 71 ARG B CA 1
ATOM 1580 C C . ARG B 1 71 ? -13.211 -6.363 -3.834 1 97.81 71 ARG B C 1
ATOM 1582 O O . ARG B 1 71 ? -12.781 -6.691 -4.945 1 97.81 71 ARG B O 1
ATOM 1589 N N . LYS B 1 72 ? -13.531 -7.18 -2.777 1 95 72 LYS B N 1
ATOM 1590 C CA . LYS B 1 72 ? -13.523 -8.617 -3.039 1 95 72 LYS B CA 1
ATOM 1591 C C . LYS B 1 72 ? -14.367 -8.953 -4.266 1 95 72 LYS B C 1
ATOM 1593 O O . LYS B 1 72 ? -15.484 -8.453 -4.41 1 95 72 LYS B O 1
ATOM 1598 N N . GLY B 1 73 ? -13.844 -9.766 -5.094 1 93.38 73 GLY B N 1
ATOM 1599 C CA . GLY B 1 73 ? -14.531 -10.141 -6.32 1 93.38 73 GLY B CA 1
ATOM 1600 C C . GLY B 1 73 ? -14.039 -9.391 -7.539 1 93.38 73 GLY B C 1
ATOM 1601 O O . GLY B 1 73 ? -14.289 -9.797 -8.672 1 93.38 73 GLY B O 1
ATOM 1602 N N . ASP B 1 74 ? -13.359 -8.242 -7.32 1 97.44 74 ASP B N 1
ATOM 1603 C CA . ASP B 1 74 ? -12.898 -7.422 -8.43 1 97.44 74 ASP B CA 1
ATOM 1604 C C . ASP B 1 74 ? -11.594 -7.965 -9.008 1 97.44 74 ASP B C 1
ATOM 1606 O O . ASP B 1 74 ? -11.242 -7.66 -10.148 1 97.44 74 ASP B O 1
ATOM 1610 N N . ILE B 1 75 ? -10.82 -8.68 -8.219 1 97.75 75 ILE B N 1
ATOM 1611 C CA . ILE B 1 75 ? -9.516 -9.172 -8.648 1 97.75 75 ILE B CA 1
ATOM 1612 C C . ILE B 1 75 ? -9.68 -10.461 -9.438 1 97.75 75 ILE B C 1
ATOM 1614 O O . ILE B 1 75 ? -10.273 -11.43 -8.953 1 97.75 75 ILE B O 1
ATOM 1618 N N . LEU B 1 76 ? -9.094 -10.477 -10.602 1 97.56 76 LEU B N 1
ATOM 1619 C CA . LEU B 1 76 ? -9.188 -11.641 -11.484 1 97.56 76 LEU B CA 1
ATOM 1620 C C . LEU B 1 76 ? -7.961 -12.531 -11.344 1 97.56 76 LEU B C 1
ATOM 1622 O O . LEU B 1 76 ? -8.07 -13.758 -11.367 1 97.56 76 LEU B O 1
ATOM 1626 N N . ALA B 1 77 ? -6.832 -11.867 -11.258 1 98.38 77 ALA B N 1
ATOM 1627 C CA . ALA B 1 77 ? -5.59 -12.633 -11.195 1 98.38 77 ALA B CA 1
ATOM 1628 C C . ALA B 1 77 ? -4.469 -11.82 -10.555 1 98.38 77 ALA B C 1
ATOM 1630 O O . ALA B 1 77 ? -4.477 -10.594 -10.617 1 98.38 77 ALA B O 1
ATOM 1631 N N . ILE B 1 78 ? -3.535 -12.531 -9.969 1 98.25 78 ILE B N 1
ATOM 1632 C CA . ILE B 1 78 ? -2.35 -11.945 -9.344 1 98.25 78 ILE B CA 1
ATOM 1633 C C . ILE B 1 78 ? -1.097 -12.648 -9.867 1 98.25 78 ILE B C 1
ATOM 1635 O O . ILE B 1 78 ? -1.054 -13.875 -9.953 1 98.25 78 ILE B O 1
ATOM 1639 N N . ALA B 1 79 ? -0.131 -11.898 -10.234 1 98.31 79 ALA B N 1
ATOM 1640 C CA . ALA B 1 79 ? 1.183 -12.43 -10.586 1 98.31 79 ALA B CA 1
ATOM 1641 C C . ALA B 1 79 ? 2.254 -11.93 -9.617 1 98.31 79 ALA B C 1
ATOM 1643 O O . ALA B 1 79 ? 2.266 -10.75 -9.258 1 98.31 79 ALA B O 1
ATOM 1644 N N . VAL B 1 80 ? 3.131 -12.812 -9.188 1 97.88 80 VAL B N 1
ATOM 1645 C CA . VAL B 1 80 ? 4.254 -12.477 -8.32 1 97.88 80 VAL B CA 1
ATOM 1646 C C . VAL B 1 80 ? 5.562 -12.93 -8.969 1 97.88 80 VAL B C 1
ATOM 1648 O O . VAL B 1 80 ? 5.684 -14.078 -9.398 1 97.88 80 VAL B O 1
ATOM 1651 N N . ALA B 1 81 ? 6.477 -12 -9 1 96.56 81 ALA B N 1
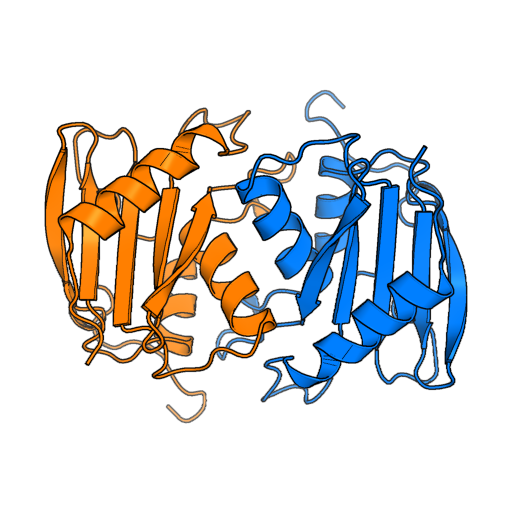ATOM 1652 C CA . ALA B 1 81 ? 7.75 -12.273 -9.656 1 96.56 81 ALA B CA 1
ATOM 1653 C C . ALA B 1 81 ? 8.93 -11.984 -8.734 1 96.56 81 ALA B C 1
ATOM 1655 O O . ALA B 1 81 ? 8.93 -10.977 -8.023 1 96.56 81 ALA B O 1
ATOM 1656 N N . GLY B 1 82 ? 9.914 -12.844 -8.648 1 93.25 82 GLY B N 1
ATOM 1657 C CA . GLY B 1 82 ? 11.195 -12.68 -7.98 1 93.25 82 GLY B CA 1
ATOM 1658 C C . GLY B 1 82 ? 12.359 -13.242 -8.766 1 93.25 82 GLY B C 1
ATOM 1659 O O . GLY B 1 82 ? 12.156 -13.961 -9.75 1 93.25 82 GLY B O 1
ATOM 1660 N N . GLU B 1 83 ? 13.547 -12.805 -8.398 1 89.62 83 GLU B N 1
ATOM 1661 C CA . GLU B 1 83 ? 14.75 -13.305 -9.055 1 89.62 83 GLU B CA 1
ATOM 1662 C C . GLU B 1 83 ? 15.297 -14.539 -8.328 1 89.62 83 GLU B C 1
ATOM 1664 O O . GLU B 1 83 ? 16.469 -14.562 -7.93 1 89.62 83 GLU B O 1
ATOM 1669 N N . THR B 1 84 ? 14.484 -15.438 -8.133 1 87.69 84 THR B N 1
ATOM 1670 C CA . THR B 1 84 ? 14.883 -16.641 -7.418 1 87.69 84 THR B CA 1
ATOM 1671 C C . THR B 1 84 ? 14.898 -17.844 -8.352 1 87.69 84 THR B C 1
ATOM 1673 O O . THR B 1 84 ? 14.297 -17.812 -9.43 1 87.69 84 THR B O 1
ATOM 1676 N N . GLU B 1 85 ? 15.633 -18.875 -7.98 1 87.69 85 GLU B N 1
ATOM 1677 C CA . GLU B 1 85 ? 15.641 -20.125 -8.734 1 87.69 85 GLU B CA 1
ATOM 1678 C C . GLU B 1 85 ? 14.289 -20.828 -8.641 1 87.69 85 GLU B C 1
ATOM 1680 O O . GLU B 1 85 ? 13.766 -21.297 -9.648 1 87.69 85 GLU B O 1
ATOM 1685 N N . ASP B 1 86 ? 13.758 -20.891 -7.449 1 89.5 86 ASP B N 1
ATOM 1686 C CA . ASP B 1 86 ? 12.445 -21.5 -7.238 1 89.5 86 ASP B CA 1
ATOM 1687 C C . ASP B 1 86 ? 11.344 -20.438 -7.203 1 89.5 86 ASP B C 1
ATOM 1689 O O . ASP B 1 86 ? 11.641 -19.234 -7.223 1 89.5 86 ASP B O 1
ATOM 1693 N N . TYR B 1 87 ? 10.102 -20.938 -7.188 1 89.94 87 TYR B N 1
ATOM 1694 C CA . TYR B 1 87 ? 8.977 -20.016 -7.078 1 89.94 87 TYR B CA 1
ATOM 1695 C C . TYR B 1 87 ? 8.961 -19.328 -5.715 1 89.94 87 TYR B C 1
ATOM 1697 O O . TYR B 1 87 ? 9.398 -19.906 -4.719 1 89.94 87 TYR B O 1
ATOM 1705 N N . LEU B 1 88 ? 8.562 -18.109 -5.754 1 87.75 88 LEU B N 1
ATOM 1706 C CA . LEU B 1 88 ? 8.422 -17.328 -4.535 1 87.75 88 LEU B CA 1
ATOM 1707 C C . LEU B 1 88 ? 6.957 -17.141 -4.164 1 87.75 88 LEU B C 1
ATOM 1709 O O . LEU B 1 88 ? 6.309 -16.203 -4.629 1 87.75 88 LEU B O 1
ATOM 1713 N N . PRO B 1 89 ? 6.43 -18 -3.363 1 89.75 89 PRO B N 1
ATOM 1714 C CA . PRO B 1 89 ? 5.031 -17.812 -2.963 1 89.75 89 PRO B CA 1
ATOM 1715 C C . PRO B 1 89 ? 4.848 -16.641 -2.002 1 89.75 89 PRO B C 1
ATOM 1717 O O . PRO B 1 89 ? 5.777 -16.281 -1.275 1 89.75 89 PRO B O 1
ATOM 1720 N N . PRO B 1 90 ? 3.691 -16.062 -2.045 1 94.06 90 PRO B N 1
ATOM 1721 C CA . PRO B 1 90 ? 3.416 -15.016 -1.061 1 94.06 90 PRO B CA 1
ATOM 1722 C C . PRO B 1 90 ? 3.598 -15.492 0.378 1 94.06 90 PRO B C 1
ATOM 1724 O O . PRO B 1 90 ? 3.309 -16.656 0.688 1 94.06 90 PRO B O 1
ATOM 1727 N N . CYS B 1 91 ? 4.098 -14.656 1.193 1 91.69 91 CYS B N 1
ATOM 1728 C CA . CYS B 1 91 ? 4.18 -15.008 2.607 1 91.69 91 CYS B CA 1
ATOM 1729 C C . CYS B 1 91 ? 2.793 -15.141 3.221 1 91.69 91 CYS B C 1
ATOM 1731 O O . CYS B 1 91 ? 1.796 -14.766 2.596 1 91.69 91 CYS B O 1
ATOM 1733 N N . ASN B 1 92 ? 2.68 -15.539 4.445 1 89.06 92 ASN B N 1
ATOM 1734 C CA . ASN B 1 92 ? 1.38 -15.836 5.039 1 89.06 92 ASN B CA 1
ATOM 1735 C C . ASN B 1 92 ? 0.601 -14.562 5.352 1 89.06 92 ASN B C 1
ATOM 1737 O O . ASN B 1 92 ? -0.631 -14.562 5.336 1 89.06 92 ASN B O 1
ATOM 1741 N N . ILE B 1 93 ? 1.305 -13.43 5.645 1 92.44 93 ILE B N 1
ATOM 1742 C CA . ILE B 1 93 ? 0.607 -12.156 5.828 1 92.44 93 ILE B CA 1
ATOM 1743 C C . ILE B 1 93 ? -0.053 -11.734 4.52 1 92.44 93 ILE B C 1
ATOM 1745 O O . ILE B 1 93 ? -1.221 -1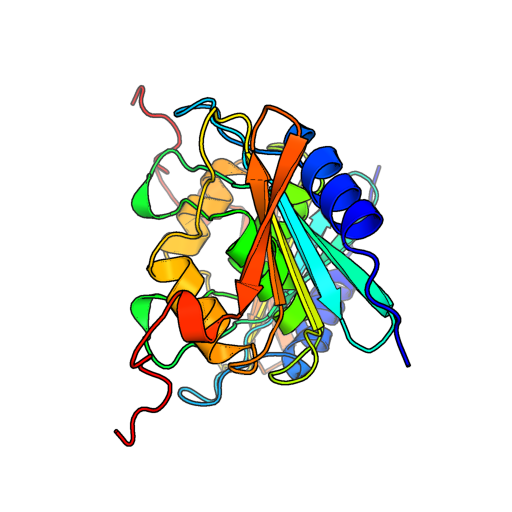1.336 4.504 1 92.44 93 ILE B O 1
ATOM 1749 N N . CYS B 1 94 ? 0.695 -11.836 3.441 1 95.88 94 CYS B N 1
ATOM 1750 C CA . CYS B 1 94 ? 0.132 -11.508 2.137 1 95.88 94 CYS B CA 1
ATOM 1751 C C . CYS B 1 94 ? -1.02 -12.445 1.789 1 95.88 94 CYS B C 1
ATOM 1753 O O . CYS B 1 94 ? -2.016 -12.016 1.202 1 95.88 94 CYS B O 1
ATOM 1755 N N . ARG B 1 95 ? -0.84 -13.711 2.072 1 92.94 95 ARG B N 1
ATOM 1756 C CA . ARG B 1 95 ? -1.915 -14.664 1.826 1 92.94 95 ARG B CA 1
ATOM 1757 C C . ARG B 1 95 ? -3.182 -14.266 2.578 1 92.94 95 ARG B C 1
ATOM 1759 O O . ARG B 1 95 ? -4.285 -14.352 2.033 1 92.94 95 ARG B O 1
ATOM 1766 N N . GLN B 1 96 ? -3.08 -13.875 3.758 1 92.69 96 GLN B N 1
ATOM 1767 C CA . GLN B 1 96 ? -4.223 -13.414 4.543 1 92.69 96 GLN B CA 1
ATOM 1768 C C . GLN B 1 96 ? -4.879 -12.203 3.895 1 92.69 96 GLN B C 1
ATOM 1770 O O . GLN B 1 96 ? -6.105 -12.086 3.885 1 92.69 96 GLN B O 1
ATOM 1775 N N . VAL B 1 97 ? -4.055 -11.281 3.373 1 95.62 97 VAL B N 1
ATOM 1776 C CA . VAL B 1 97 ? -4.594 -10.133 2.658 1 95.62 97 VAL B CA 1
ATOM 1777 C C . VAL B 1 97 ? -5.352 -10.602 1.417 1 95.62 97 VAL B C 1
ATOM 1779 O O . VAL B 1 97 ? -6.449 -10.117 1.129 1 95.62 97 VAL B O 1
ATOM 1782 N N . MET B 1 98 ? -4.77 -11.578 0.722 1 95.44 98 MET B N 1
ATOM 1783 C CA . MET B 1 98 ? -5.395 -12.102 -0.488 1 95.44 98 MET B CA 1
ATOM 1784 C C . MET B 1 98 ? -6.727 -12.773 -0.167 1 95.44 98 MET B C 1
ATOM 1786 O O . MET B 1 98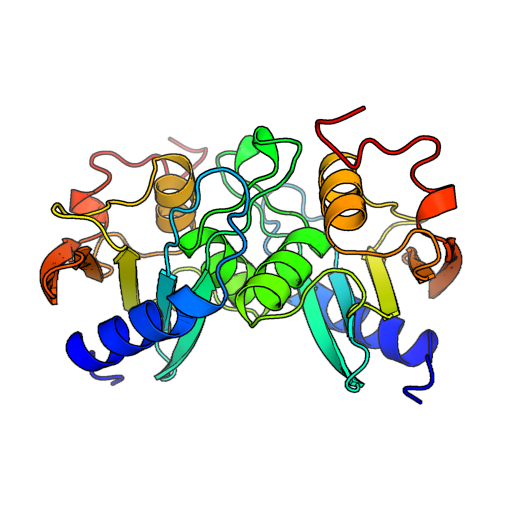 ? -7.699 -12.617 -0.91 1 95.44 98 MET B O 1
ATOM 1790 N N . VAL B 1 99 ? -6.75 -13.477 0.945 1 93 99 VAL B N 1
ATOM 1791 C CA . VAL B 1 99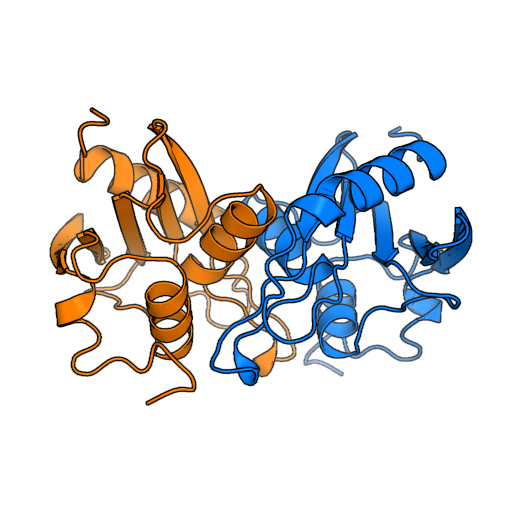 ? -7.98 -14.148 1.35 1 93 99 VAL B CA 1
ATOM 1792 C C . VAL B 1 99 ? -9.078 -13.117 1.587 1 93 99 VAL B C 1
ATOM 1794 O O . VAL B 1 99 ? -10.25 -13.367 1.288 1 93 99 VAL B O 1
ATOM 1797 N N . GLU B 1 100 ? -8.75 -11.961 2.074 1 93.5 100 GLU B N 1
ATOM 1798 C CA . GLU B 1 100 ? -9.703 -10.891 2.373 1 93.5 100 GLU B CA 1
ATOM 1799 C C . GLU B 1 100 ? -10.242 -10.258 1.093 1 93.5 100 GLU B C 1
ATOM 1801 O O . GLU B 1 100 ? -11.414 -9.891 1.021 1 93.5 100 GLU B O 1
ATOM 1806 N N . PHE B 1 101 ? -9.43 -10.203 -0.061 1 96.12 101 PHE B N 1
ATOM 1807 C CA . PHE B 1 101 ? -9.797 -9.352 -1.184 1 96.12 101 PHE B CA 1
ATOM 1808 C C . PHE B 1 101 ? -10.008 -10.18 -2.447 1 96.12 101 PHE B C 1
ATOM 1810 O O . PHE B 1 101 ? -10.477 -9.656 -3.463 1 96.12 101 PHE B O 1
ATOM 1817 N N . CYS B 1 102 ? -9.719 -11.469 -2.371 1 95.75 102 CYS B N 1
ATOM 1818 C CA . CYS B 1 102 ? -9.836 -12.32 -3.545 1 95.75 102 CYS B CA 1
ATOM 1819 C C . CYS B 1 102 ? -10.836 -13.445 -3.305 1 95.75 102 CYS B C 1
ATOM 1821 O O . CYS B 1 102 ? -11.094 -13.82 -2.16 1 95.75 102 CYS B O 1
ATOM 1823 N N . GLU B 1 103 ? -11.414 -13.898 -4.379 1 95.19 103 GLU B N 1
ATOM 1824 C CA . GLU B 1 103 ? -12.188 -15.141 -4.328 1 95.19 103 GLU B CA 1
ATOM 1825 C C . GLU B 1 103 ? -11.266 -16.359 -4.262 1 95.19 103 GLU B C 1
ATOM 1827 O O . GLU B 1 103 ? -10.125 -16.297 -4.715 1 95.19 103 GLU B O 1
ATOM 1832 N N . PRO B 1 104 ? -11.789 -17.453 -3.707 1 93.31 104 PRO B N 1
ATOM 1833 C CA . PRO B 1 104 ? -10.961 -18.656 -3.564 1 93.31 104 PRO B CA 1
ATOM 1834 C C . PRO B 1 104 ? -10.422 -19.156 -4.902 1 93.31 104 PRO B C 1
ATOM 1836 O O . PRO B 1 104 ? -9.328 -19.734 -4.953 1 93.31 104 PRO B O 1
ATOM 1839 N N . ASP B 1 105 ? -11.109 -18.844 -5.973 1 94.94 105 ASP B N 1
ATOM 1840 C CA . ASP B 1 105 ? -10.703 -19.391 -7.266 1 94.94 105 ASP B CA 1
ATOM 1841 C C . ASP B 1 105 ? -9.875 -18.375 -8.055 1 94.94 105 ASP B C 1
ATOM 1843 O O . ASP B 1 105 ? -9.562 -18.594 -9.227 1 94.94 105 ASP B O 1
ATOM 1847 N N . THR B 1 106 ? -9.523 -17.25 -7.426 1 96.5 106 THR B N 1
ATOM 1848 C CA . THR B 1 106 ? -8.648 -16.281 -8.07 1 96.5 106 THR B CA 1
ATOM 1849 C C . THR B 1 106 ? -7.34 -16.938 -8.508 1 96.5 106 THR B C 1
ATOM 1851 O O . THR B 1 106 ? -6.738 -17.703 -7.75 1 96.5 106 THR B O 1
ATOM 1854 N N . LEU B 1 107 ? -6.934 -16.609 -9.711 1 97.12 107 LEU B N 1
ATOM 1855 C CA . LEU B 1 107 ? -5.707 -17.188 -10.25 1 97.12 107 LEU B CA 1
ATOM 1856 C C . LEU B 1 107 ? -4.48 -16.469 -9.703 1 97.12 107 LEU B C 1
ATOM 1858 O O . LEU B 1 107 ? -4.457 -15.242 -9.617 1 97.12 107 LEU B O 1
ATOM 1862 N N . VAL B 1 108 ? -3.49 -17.281 -9.336 1 97.12 108 VAL B N 1
ATOM 1863 C CA . VAL B 1 108 ? -2.205 -16.766 -8.867 1 97.12 108 VAL B CA 1
ATOM 1864 C C . VAL B 1 108 ? -1.077 -17.359 -9.711 1 97.12 108 VAL B C 1
ATOM 1866 O O . VAL B 1 108 ? -0.98 -18.578 -9.867 1 97.12 108 VAL B O 1
ATOM 1869 N N . PHE B 1 109 ? -0.271 -16.5 -10.25 1 97.44 109 PHE B N 1
ATOM 1870 C CA . PHE B 1 109 ? 0.882 -16.906 -11.047 1 97.44 109 PHE B CA 1
ATOM 1871 C C . PHE B 1 109 ? 2.182 -16.578 -10.32 1 97.44 109 PHE B C 1
ATOM 1873 O O . PHE B 1 109 ? 2.414 -15.422 -9.945 1 97.44 109 PHE B O 1
ATOM 1880 N N . LEU B 1 110 ? 3.018 -17.562 -10.148 1 96.44 110 LEU B N 1
ATOM 1881 C CA . LEU B 1 110 ? 4.332 -17.375 -9.547 1 96.44 110 LEU B CA 1
ATOM 1882 C C . LEU B 1 110 ? 5.434 -17.516 -10.594 1 96.44 110 LEU B C 1
ATOM 1884 O O . LEU B 1 110 ? 5.543 -18.562 -11.242 1 96.44 110 LEU B O 1
ATOM 1888 N N . LEU B 1 111 ? 6.133 -16.5 -10.719 1 94.12 111 LEU B N 1
ATOM 1889 C CA . LEU B 1 111 ? 7.219 -16.469 -11.695 1 94.12 111 LEU B CA 1
ATOM 1890 C C . LEU B 1 111 ? 8.57 -16.531 -11 1 94.12 111 LEU B C 1
ATOM 1892 O O . LEU B 1 111 ? 8.828 -15.797 -10.039 1 94.12 111 LEU B O 1
ATOM 1896 N N . ASN B 1 112 ? 9.461 -17.391 -11.523 1 92.38 112 ASN B N 1
ATOM 1897 C CA . ASN B 1 112 ? 10.805 -17.438 -10.961 1 92.38 112 ASN B CA 1
ATOM 1898 C C . ASN B 1 112 ? 11.82 -16.75 -11.875 1 92.38 112 ASN B C 1
ATOM 1900 O O . ASN B 1 112 ? 11.461 -16.203 -12.914 1 92.38 112 ASN B O 1
ATOM 1904 N N . GLY B 1 113 ? 13.086 -16.703 -11.438 1 89.94 113 GLY B N 1
ATOM 1905 C CA . GLY B 1 113 ? 14.141 -15.977 -12.141 1 89.94 113 GLY B CA 1
ATOM 1906 C C . GLY B 1 113 ? 14.469 -16.562 -13.492 1 89.94 113 GLY B C 1
ATOM 1907 O O . GLY B 1 113 ? 15.07 -15.898 -14.344 1 89.94 113 GLY B O 1
ATOM 1908 N N . LYS B 1 114 ? 14.008 -17.828 -13.789 1 91.38 114 LYS B N 1
ATOM 1909 C CA . LYS B 1 114 ? 14.273 -18.484 -15.062 1 91.38 114 LYS B CA 1
ATOM 1910 C C . LYS B 1 114 ? 13.141 -18.25 -16.047 1 91.38 114 LYS B C 1
ATOM 1912 O O . LYS B 1 114 ? 13.219 -18.656 -17.203 1 91.38 114 LYS B O 1
ATOM 1917 N N . GLY B 1 115 ? 12.141 -17.641 -15.539 1 90.81 115 GLY B N 1
ATOM 1918 C CA . GLY B 1 115 ? 11.016 -17.328 -16.406 1 90.81 115 GLY B CA 1
ATOM 1919 C C . GLY B 1 115 ? 9.93 -18.391 -16.391 1 90.81 115 GLY B C 1
ATOM 1920 O O . GLY B 1 115 ? 8.984 -18.344 -17.172 1 90.81 115 GLY B O 1
ATOM 1921 N N . ASN B 1 116 ? 10.039 -19.359 -15.539 1 92.94 116 ASN B N 1
ATOM 1922 C CA . ASN B 1 116 ? 8.992 -20.359 -15.383 1 92.94 116 ASN B CA 1
ATOM 1923 C C . ASN B 1 116 ? 7.797 -19.812 -14.609 1 92.94 116 ASN B C 1
ATOM 1925 O O . ASN B 1 116 ? 7.957 -18.953 -13.742 1 92.94 116 ASN B O 1
ATOM 1929 N N . ILE B 1 117 ? 6.613 -20.359 -15.016 1 94.06 117 ILE B N 1
ATOM 1930 C CA . ILE B 1 117 ? 5.383 -19.891 -14.391 1 94.06 117 ILE B CA 1
ATOM 1931 C C . ILE B 1 117 ? 4.668 -21.062 -13.727 1 94.06 117 ILE B C 1
ATOM 1933 O O . ILE B 1 117 ? 4.426 -22.094 -14.359 1 94.06 117 ILE B O 1
ATOM 1937 N N . LEU B 1 118 ? 4.395 -20.969 -12.461 1 95.31 118 LEU B N 1
ATOM 1938 C CA . LEU B 1 118 ? 3.494 -21.859 -11.734 1 95.31 118 LEU B CA 1
ATOM 1939 C C . LEU B 1 118 ? 2.117 -21.234 -11.578 1 95.31 118 LEU B C 1
ATOM 1941 O O . LEU B 1 118 ? 1.998 -20.109 -11.062 1 95.31 118 LEU B O 1
ATOM 1945 N N . GLU B 1 119 ? 1.136 -21.938 -12.062 1 96.31 119 GLU B N 1
ATOM 1946 C CA . GLU B 1 119 ? -0.238 -21.453 -11.984 1 96.31 119 GLU B CA 1
ATOM 1947 C C . GLU B 1 119 ? -1.024 -22.203 -10.906 1 96.31 119 GLU B C 1
ATOM 1949 O O . GLU B 1 119 ? -1.024 -23.438 -10.883 1 96.31 119 GLU B O 1
ATOM 1954 N N . LEU B 1 120 ? -1.714 -21.516 -10.008 1 95 120 LEU B N 1
ATOM 1955 C CA . LEU B 1 120 ? -2.58 -22.109 -8.992 1 95 120 LEU B CA 1
ATOM 1956 C C . LEU B 1 120 ? -3.738 -21.172 -8.656 1 95 120 LEU B C 1
ATOM 1958 O O . LEU B 1 120 ? -3.785 -20.031 -9.141 1 95 120 LEU B O 1
ATOM 1962 N N . ARG B 1 121 ? -4.605 -21.703 -7.906 1 95.62 121 ARG B N 1
ATOM 1963 C CA . ARG B 1 121 ? -5.691 -20.906 -7.348 1 95.62 121 ARG B CA 1
ATOM 1964 C C . ARG B 1 121 ? -5.398 -20.516 -5.902 1 95.62 121 ARG B C 1
ATOM 1966 O O . ARG B 1 121 ? -4.648 -21.203 -5.211 1 95.62 121 ARG B O 1
ATOM 1973 N N . LEU B 1 122 ? -6.012 -19.438 -5.523 1 94.88 122 LEU B N 1
ATOM 1974 C CA . LEU B 1 122 ? -5.762 -18.953 -4.168 1 94.88 122 LEU B CA 1
ATOM 1975 C C . LEU B 1 122 ? -6.066 -20.047 -3.145 1 94.88 122 LEU B C 1
ATOM 1977 O O . LEU B 1 122 ? -5.316 -20.219 -2.186 1 94.88 122 LEU B O 1
ATOM 1981 N N . GLU B 1 123 ? -7.145 -20.797 -3.295 1 92.56 123 GLU B N 1
ATOM 1982 C CA . GLU B 1 123 ? -7.551 -21.812 -2.338 1 92.56 123 GLU B CA 1
ATOM 1983 C C . GLU B 1 123 ? -6.477 -22.891 -2.189 1 92.56 123 GLU B C 1
ATOM 1985 O O . GLU B 1 123 ? -6.395 -23.562 -1.156 1 92.56 123 GLU B O 1
ATOM 1990 N N . GLU B 1 124 ? -5.66 -23.062 -3.191 1 92.5 124 GLU B N 1
ATOM 1991 C CA . GLU B 1 124 ? -4.566 -24.016 -3.127 1 92.5 124 GLU B CA 1
ATOM 1992 C C . GLU B 1 124 ? -3.416 -23.484 -2.275 1 92.5 124 GLU B C 1
ATOM 1994 O O . GLU B 1 124 ? -2.646 -24.266 -1.707 1 92.5 124 GLU B O 1
ATOM 1999 N N . LEU B 1 125 ? -3.256 -22.188 -2.229 1 90.62 125 LEU B N 1
ATOM 2000 C CA . LEU B 1 125 ? -2.223 -21.547 -1.432 1 90.62 125 LEU B CA 1
ATOM 2001 C C . LEU B 1 125 ? -2.627 -21.484 0.038 1 90.62 125 LEU B C 1
ATOM 2003 O O . LEU B 1 125 ? -1.768 -21.5 0.922 1 90.62 125 LEU B O 1
ATOM 2007 N N . VAL B 1 126 ? -3.822 -21.375 0.291 1 88.62 126 VAL B N 1
ATOM 2008 C CA . VAL B 1 126 ? -4.297 -21.188 1.659 1 88.62 126 VAL B CA 1
ATOM 2009 C C . VAL B 1 126 ? -5.426 -22.172 1.946 1 88.62 126 VAL B C 1
ATOM 2011 O O . VAL B 1 126 ? -6.555 -21.766 2.232 1 88.62 126 VAL B O 1
ATOM 2014 N N . PRO B 1 127 ? -5.031 -23.391 2.076 1 78.69 127 PRO B N 1
ATOM 2015 C CA . PRO B 1 127 ? -6.078 -24.359 2.439 1 78.69 127 PRO B CA 1
ATOM 2016 C C . PRO B 1 127 ? -6.668 -24.094 3.824 1 78.69 127 PRO B C 1
ATOM 2018 O O . PRO B 1 127 ? -5.945 -23.688 4.738 1 78.69 127 PRO B O 1
ATOM 2021 N N . TYR B 1 128 ? -8.031 -23.875 3.992 1 74 128 TYR B N 1
ATOM 2022 C CA . TYR B 1 128 ? -8.75 -23.625 5.238 1 74 128 TYR B CA 1
ATOM 2023 C C . TYR B 1 128 ? -8.609 -22.172 5.68 1 74 128 TYR B C 1
ATOM 2025 O O . TYR B 1 128 ? -8.398 -21.906 6.863 1 74 128 TYR B O 1
ATOM 2033 N N . SER B 1 129 ? -8.523 -21.391 4.797 1 76.06 129 SER B N 1
ATOM 2034 C CA . SER B 1 129 ? -8.289 -19.969 5.043 1 76.06 129 SER B CA 1
ATOM 2035 C C . SER B 1 129 ? -9.305 -19.406 6.023 1 76.06 129 SER B C 1
ATOM 2037 O O . SER B 1 129 ? -10.477 -19.797 6.012 1 76.06 129 SER B O 1
ATOM 2039 N N . PHE B 1 130 ? -8.742 -18.562 6.914 1 73.12 130 PHE B N 1
ATOM 2040 C CA . PHE B 1 130 ? -9.547 -17.781 7.84 1 73.12 130 PHE B CA 1
ATOM 2041 C C . PHE B 1 130 ? -10.094 -16.531 7.156 1 73.12 130 PHE B C 1
ATOM 2043 O O . PHE B 1 130 ? -9.336 -15.656 6.742 1 73.12 130 PHE B O 1
ATOM 2050 N N . SER B 1 131 ? -11.438 -16.438 6.891 1 72.56 131 SER B N 1
ATOM 2051 C CA . SER B 1 131 ? -11.953 -15.32 6.105 1 72.56 131 SER B CA 1
ATOM 2052 C C . SER B 1 131 ? -13.062 -14.586 6.852 1 72.56 131 SER B C 1
ATOM 2054 O O . SER B 1 131 ? -13.57 -13.57 6.371 1 72.56 131 SER B O 1
ATOM 2056 N N . SER B 1 132 ? -13.477 -15.039 8 1 70.69 132 SER B N 1
ATOM 2057 C CA . SER B 1 132 ? -14.539 -14.352 8.727 1 70.69 132 SER B CA 1
ATOM 2058 C C . SER B 1 132 ? -14.367 -14.516 10.234 1 70.69 132 SER B C 1
ATOM 2060 O O . SER B 1 132 ? -13.734 -15.469 10.695 1 70.69 132 SER B O 1
ATOM 2062 N N . LEU B 1 133 ? -14.727 -13.438 10.922 1 60.56 133 LEU B N 1
ATOM 2063 C CA . LEU B 1 133 ? -14.719 -13.555 12.375 1 60.56 133 LEU B CA 1
ATOM 2064 C C . LEU B 1 133 ? -15.789 -14.531 12.844 1 60.56 133 LEU B C 1
ATOM 2066 O O . LEU B 1 133 ? -15.805 -14.938 14.008 1 60.56 133 LEU B O 1
ATOM 2070 N N . GLU B 1 134 ? -16.688 -14.82 11.992 1 49.16 134 GLU B N 1
ATOM 2071 C CA . GLU B 1 134 ? -17.75 -15.727 12.383 1 49.16 134 GLU B CA 1
ATOM 2072 C C . GLU B 1 134 ? -17.344 -17.188 12.203 1 49.16 134 GLU B C 1
ATOM 2074 O O . GLU B 1 134 ? -18.188 -18.078 12.266 1 49.16 134 GLU B O 1
ATOM 2079 N N . MET B 1 135 ? -16.078 -17.375 12.078 1 40.31 135 MET B N 1
ATOM 2080 C CA . MET B 1 135 ? -15.805 -18.812 12.094 1 40.31 135 MET B CA 1
ATOM 2081 C C . MET B 1 135 ? -15.797 -19.344 13.523 1 40.31 135 MET B C 1
ATOM 2083 O O . MET B 1 135 ? -15.391 -18.641 14.453 1 40.31 135 MET B O 1
#

Sequence (270 aa):
MTVINKFVLMEQAKKVLKNAYCPYSKFPVGAAILFKDGKVITGANIENVSFGVTNCAERSAIFYGASQGYRKGDILAIAVAGETEDYLPPCNICRQVMVEFCEPDTLVFLLNGKGNILELRLEELVPYSFSSLEMMTVINKFVLMEQAKKVLKNAYCPYSKFPVGAAILFKDGKVITGANIENVSFGVTNCAERSAIFYGASQGYRKGDILAIAVAGETEDYLPPCNICRQVMVEFCEPDTLVFLLNGKGNILELRLEELVPYSFSSLEM

Radius of gyration: 18.09 Å; Cα contacts (8 Å, |Δi|>4): 660; chains: 2; bounding box: 42×49×38 Å

Nearest PDB structures (foldseek):
  1ux1-assembly1_D  TM=9.722E-01  e=1.325E-17  Bacillus subtilis
  7zob-assembly2_E  TM=9.645E-01  e=9.616E-18  uncultured bacterium
  3dmo-assembly1_C  TM=9.743E-01  e=3.691E-17  Burkholderia pseudomallei
  1r5t-assembly1_D  TM=9.345E-01  e=1.173E-15  Saccharomyces cerevisiae
  6kw6-assembly1_A  TM=8.865E-01  e=1.631E-12  Streptomyces noursei